Protein AF-0000000073392382 (afdb_homodimer)

Radius of gyration: 18.4 Å; Cα contacts (8 Å, |Δi|>4): 483; chains: 2; bounding box: 49×47×33 Å

Structure (mmCIF, N/CA/C/O backbone):
data_AF-0000000073392382-model_v1
#
loop_
_entity.id
_entity.type
_entity.pdbx_description
1 polymer 'CBS-domain-containing protein'
#
loop_
_atom_site.group_PDB
_atom_site.id
_atom_site.type_symbol
_atom_site.label_atom_id
_atom_site.label_alt_id
_atom_site.label_comp_id
_atom_site.label_asym_id
_atom_site.label_entity_id
_atom_site.label_seq_id
_atom_site.pdbx_PDB_ins_code
_atom_site.Cartn_x
_atom_site.Cartn_y
_atom_site.Cartn_z
_atom_site.occupancy
_atom_site.B_iso_or_equiv
_atom_site.auth_seq_id
_atom_site.auth_comp_id
_atom_site.auth_asym_id
_atom_site.auth_atom_id
_atom_site.pdbx_PDB_model_num
ATOM 1 N N . MET A 1 1 ? -25.734 -5.242 -4.742 1 74.31 1 MET A N 1
ATOM 2 C CA . MET A 1 1 ? -24.938 -4.438 -3.828 1 74.31 1 MET A CA 1
ATOM 3 C C . MET A 1 1 ? -23.453 -4.691 -4.039 1 74.31 1 MET A C 1
ATOM 5 O O . MET A 1 1 ? -23.062 -5.715 -4.605 1 74.31 1 MET A O 1
ATOM 9 N N . MET A 1 2 ? -22.578 -3.742 -3.824 1 81.44 2 MET A N 1
ATOM 10 C CA . MET A 1 2 ? -21.156 -3.814 -4.141 1 81.44 2 MET A CA 1
ATOM 11 C C . MET A 1 2 ? -20.531 -5.078 -3.562 1 81.44 2 MET A C 1
ATOM 13 O O . MET A 1 2 ? -19.719 -5.73 -4.219 1 81.44 2 MET A O 1
ATOM 17 N N . LEU A 1 3 ? -21.078 -5.637 -2.518 1 87.94 3 LEU A N 1
ATOM 18 C CA . LEU A 1 3 ? -20.5 -6.781 -1.824 1 87.94 3 LEU A CA 1
ATOM 19 C C . LEU A 1 3 ? -20.844 -8.086 -2.537 1 87.94 3 LEU A C 1
ATOM 21 O O . LEU A 1 3 ? -20.203 -9.109 -2.309 1 87.94 3 LEU A O 1
ATOM 25 N N . ASP A 1 4 ? -21.875 -7.969 -3.4 1 92.69 4 ASP A N 1
ATOM 26 C CA . ASP A 1 4 ? -22.312 -9.188 -4.082 1 92.69 4 ASP A CA 1
ATOM 27 C C . ASP A 1 4 ? -21.594 -9.344 -5.426 1 92.69 4 ASP A C 1
ATOM 29 O O . ASP A 1 4 ? -21.703 -10.391 -6.07 1 92.69 4 ASP A O 1
ATOM 33 N N . LYS A 1 5 ? -20.891 -8.336 -5.832 1 95.25 5 LYS A N 1
ATOM 34 C CA . LYS A 1 5 ? -20.141 -8.414 -7.09 1 95.25 5 LYS A CA 1
ATOM 35 C C . LYS A 1 5 ? -19.047 -9.469 -7.016 1 95.25 5 LYS A C 1
ATOM 37 O O . LYS A 1 5 ? -18.531 -9.758 -5.934 1 95.25 5 LYS A O 1
ATOM 42 N N . LYS A 1 6 ? -18.781 -10.016 -8.18 1 97.88 6 LYS A N 1
ATOM 43 C CA . LYS A 1 6 ? -17.75 -11.039 -8.25 1 97.88 6 LYS A CA 1
ATOM 44 C C . LYS A 1 6 ? -16.359 -10.406 -8.406 1 97.88 6 LYS A C 1
ATOM 46 O O . LYS A 1 6 ? -16.234 -9.336 -9 1 97.88 6 LYS A O 1
ATOM 51 N N . VAL A 1 7 ? -15.344 -11.039 -7.895 1 97.94 7 VAL A N 1
ATOM 52 C CA . VAL A 1 7 ? -13.953 -10.594 -7.938 1 97.94 7 VAL A CA 1
ATOM 53 C C . VAL A 1 7 ? -13.547 -10.312 -9.383 1 97.94 7 VAL A C 1
ATOM 55 O O . VAL A 1 7 ? -12.914 -9.297 -9.672 1 97.94 7 VAL A O 1
ATOM 58 N N . LYS A 1 8 ? -13.984 -11.141 -10.32 1 97.94 8 LYS A N 1
ATOM 59 C CA . LYS A 1 8 ? -13.578 -11.023 -11.719 1 97.94 8 LYS A CA 1
ATOM 60 C C . LYS A 1 8 ? -14.07 -9.711 -12.328 1 97.94 8 LYS A C 1
ATOM 62 O O . LYS A 1 8 ? -13.555 -9.266 -13.352 1 97.94 8 LYS A O 1
ATOM 67 N N . GLU A 1 9 ? -15.047 -9.078 -11.719 1 96.69 9 GLU A N 1
ATOM 68 C CA . GLU A 1 9 ? -15.641 -7.852 -12.25 1 96.69 9 GLU A CA 1
ATOM 69 C C . GLU A 1 9 ? -14.758 -6.641 -11.953 1 96.69 9 GLU A C 1
ATOM 71 O O . GLU A 1 9 ? -14.906 -5.59 -12.578 1 96.69 9 GLU A O 1
ATOM 76 N N . ILE A 1 10 ? -13.812 -6.789 -10.992 1 94.19 10 ILE A N 1
ATOM 77 C CA . ILE A 1 10 ? -13.117 -5.574 -10.586 1 94.19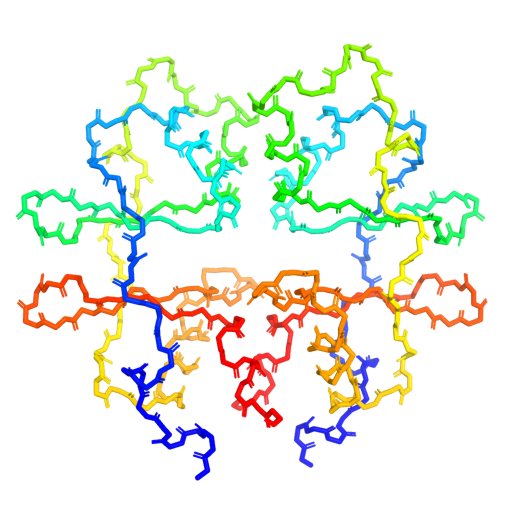 10 ILE A CA 1
ATOM 78 C C . ILE A 1 10 ? -11.617 -5.832 -10.516 1 94.19 10 ILE A C 1
ATOM 80 O O . ILE A 1 10 ? -10.82 -4.898 -10.367 1 94.19 10 ILE A O 1
ATOM 84 N N . MET A 1 11 ? -11.219 -7.07 -10.57 1 96.19 11 MET A N 1
ATOM 85 C CA . MET A 1 11 ? -9.805 -7.414 -10.422 1 96.19 11 MET A CA 1
ATOM 86 C C . MET A 1 11 ? -8.992 -6.855 -11.586 1 96.19 11 MET A C 1
ATOM 88 O O . MET A 1 11 ? -9.531 -6.586 -12.656 1 96.19 11 MET A O 1
ATOM 92 N N . THR A 1 12 ? -7.746 -6.664 -11.32 1 94.94 12 THR A N 1
ATOM 93 C CA . THR A 1 12 ? -6.777 -6.379 -12.367 1 94.94 12 THR A CA 1
ATOM 94 C C . THR A 1 12 ? -6.301 -7.668 -13.031 1 94.94 12 THR A C 1
ATOM 96 O O . THR A 1 12 ? -5.961 -8.633 -12.344 1 94.94 12 THR A O 1
ATOM 99 N N . THR A 1 13 ? -6.262 -7.691 -14.383 1 96 13 THR A N 1
ATOM 100 C CA . THR A 1 13 ? -5.918 -8.938 -15.062 1 96 13 THR A CA 1
ATOM 101 C C . THR A 1 13 ? -4.492 -8.883 -15.609 1 96 13 THR A C 1
ATOM 103 O O . THR A 1 13 ? -3.9 -9.914 -15.914 1 96 13 THR A O 1
ATOM 106 N N . ASP A 1 14 ? -3.963 -7.715 -15.852 1 94.62 14 ASP A N 1
ATOM 107 C CA . ASP A 1 14 ? -2.572 -7.582 -16.281 1 94.62 14 ASP A CA 1
ATOM 108 C C . ASP A 1 14 ? -1.629 -7.547 -15.086 1 94.62 14 ASP A C 1
ATOM 110 O O . ASP A 1 14 ? -1.052 -6.504 -14.766 1 94.62 14 ASP A O 1
ATOM 114 N N . VAL A 1 15 ? -1.447 -8.719 -14.555 1 96.44 15 VAL A N 1
ATOM 115 C CA . VAL A 1 15 ? -0.708 -8.828 -13.297 1 96.44 15 VAL A CA 1
ATOM 116 C C . VAL A 1 15 ? 0.793 -8.828 -13.586 1 96.44 15 VAL A C 1
ATOM 118 O O . VAL A 1 15 ? 1.274 -9.594 -14.422 1 96.44 15 VAL A O 1
ATOM 121 N N . ILE A 1 16 ? 1.5 -7.988 -12.938 1 96.88 16 ILE A N 1
ATOM 122 C CA . ILE A 1 16 ? 2.957 -8.023 -12.977 1 96.88 16 ILE A CA 1
ATOM 123 C C . ILE A 1 16 ? 3.475 -9.102 -12.031 1 96.88 16 ILE A C 1
ATOM 125 O O . ILE A 1 16 ? 3.109 -9.133 -10.852 1 96.88 16 ILE A O 1
ATOM 129 N N . THR A 1 17 ? 4.23 -10.008 -12.539 1 98.19 17 THR A N 1
ATOM 130 C CA . THR A 1 17 ? 4.777 -11.117 -11.766 1 98.19 17 THR A CA 1
ATOM 131 C C . THR A 1 17 ? 6.297 -11.156 -11.875 1 98.19 17 THR A C 1
ATOM 133 O O . THR A 1 17 ? 6.887 -10.414 -12.664 1 98.19 17 THR A O 1
ATOM 136 N N . THR A 1 18 ? 6.887 -11.961 -11.047 1 98.25 18 THR A N 1
ATOM 137 C CA . THR A 1 18 ? 8.32 -12.219 -11.102 1 98.25 18 THR A CA 1
ATOM 138 C C . THR A 1 18 ? 8.609 -13.711 -10.961 1 98.25 18 THR A C 1
ATOM 140 O O . THR A 1 18 ? 7.848 -14.438 -10.32 1 98.25 18 THR A O 1
ATOM 143 N N . PRO A 1 19 ? 9.648 -14.211 -11.625 1 98.38 19 PRO A N 1
ATOM 144 C CA . PRO A 1 19 ? 10.047 -15.594 -11.367 1 98.38 19 PRO A CA 1
ATOM 145 C C . PRO A 1 19 ? 10.797 -15.758 -10.047 1 98.38 19 PRO A C 1
ATOM 147 O O . PRO A 1 19 ? 11.242 -14.773 -9.453 1 98.38 19 PRO A O 1
ATOM 150 N N . SER A 1 20 ? 10.852 -17 -9.555 1 98.12 20 SER A N 1
ATOM 151 C CA . SER A 1 20 ? 11.398 -17.25 -8.227 1 98.12 20 SER A CA 1
ATOM 152 C C . SER A 1 20 ? 12.922 -17.156 -8.227 1 98.12 20 SER A C 1
ATOM 154 O O . SER A 1 20 ? 13.539 -17.016 -7.172 1 98.12 20 SER A O 1
ATOM 156 N N . ASN A 1 21 ? 13.562 -17.203 -9.352 1 97.88 21 ASN A N 1
ATOM 157 C CA . ASN A 1 21 ? 15.023 -17.266 -9.414 1 97.88 21 ASN A CA 1
ATOM 158 C C . ASN A 1 21 ? 15.633 -15.875 -9.562 1 97.88 21 ASN A C 1
ATOM 160 O O . ASN A 1 21 ? 16.844 -15.734 -9.742 1 97.88 21 ASN A O 1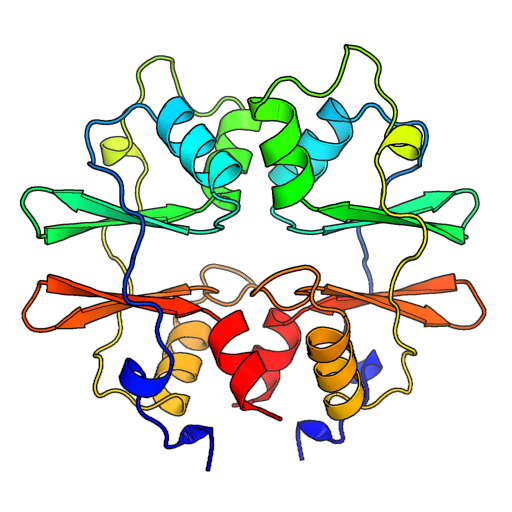
ATOM 164 N N . VAL A 1 22 ? 14.859 -14.844 -9.492 1 97.12 22 VAL A N 1
ATOM 165 C CA . VAL A 1 22 ? 15.352 -13.477 -9.578 1 97.12 22 VAL A CA 1
ATOM 166 C C . VAL A 1 22 ? 15.922 -13.047 -8.227 1 97.12 22 VAL A C 1
ATOM 168 O O . VAL A 1 22 ? 15.445 -13.484 -7.18 1 97.12 22 VAL A O 1
ATOM 171 N N . ASP A 1 23 ? 16.938 -12.18 -8.281 1 97.5 23 ASP A N 1
ATOM 172 C CA . ASP A 1 23 ? 17.531 -11.602 -7.078 1 97.5 23 ASP A CA 1
ATOM 173 C C . ASP A 1 23 ? 16.547 -10.695 -6.352 1 97.5 23 ASP A C 1
ATOM 175 O O . ASP A 1 23 ? 15.82 -9.922 -6.984 1 97.5 23 ASP A O 1
ATOM 179 N N . VAL A 1 24 ? 16.672 -10.703 -4.992 1 97.06 24 VAL A N 1
ATOM 180 C CA . VAL A 1 24 ? 15.727 -9.969 -4.145 1 97.06 24 VAL A CA 1
ATOM 181 C C . VAL A 1 24 ? 15.828 -8.469 -4.434 1 97.06 24 VAL A C 1
ATOM 183 O O . VAL A 1 24 ? 14.82 -7.77 -4.465 1 97.06 24 VAL A O 1
ATOM 186 N N . VAL A 1 25 ? 16.953 -7.961 -4.676 1 95.38 25 VAL A N 1
ATOM 187 C CA . VAL A 1 25 ? 17.156 -6.539 -4.934 1 95.38 25 VAL A CA 1
ATOM 188 C C . VAL A 1 25 ? 16.484 -6.152 -6.246 1 95.38 25 VAL A C 1
ATOM 190 O O . VAL A 1 25 ? 15.789 -5.133 -6.32 1 95.38 25 VAL A O 1
ATOM 193 N N . ASN A 1 26 ? 16.641 -7.012 -7.254 1 96.12 26 ASN A N 1
ATOM 194 C CA . ASN A 1 26 ? 15.992 -6.766 -8.531 1 96.12 26 ASN A CA 1
ATOM 195 C C . ASN A 1 26 ? 14.477 -6.805 -8.406 1 96.12 26 ASN A C 1
ATOM 197 O O . ASN A 1 26 ? 13.773 -5.992 -9.016 1 96.12 26 ASN A O 1
ATOM 201 N N . ALA A 1 27 ? 14.039 -7.766 -7.637 1 97.19 27 ALA A N 1
ATOM 202 C CA . ALA A 1 27 ? 12.602 -7.863 -7.414 1 97.19 27 ALA A CA 1
ATOM 203 C C . ALA A 1 27 ? 12.062 -6.613 -6.719 1 97.19 27 ALA A C 1
ATOM 205 O O . ALA A 1 27 ? 11 -6.105 -7.074 1 97.19 27 ALA A O 1
ATOM 206 N N . PHE A 1 28 ? 12.82 -6.141 -5.746 1 95.88 28 PHE A N 1
ATOM 207 C CA . PHE A 1 28 ? 12.414 -4.93 -5.043 1 95.88 28 PHE A CA 1
ATOM 208 C C . PHE A 1 28 ? 12.406 -3.734 -5.988 1 95.88 28 PHE A C 1
ATOM 210 O O . PHE A 1 28 ? 11.484 -2.914 -5.953 1 95.88 28 PHE A O 1
ATOM 217 N N . GLU A 1 29 ? 13.375 -3.68 -6.805 1 95.12 29 GLU A N 1
ATOM 218 C CA . GLU A 1 29 ? 13.422 -2.604 -7.789 1 95.12 29 GLU A CA 1
ATOM 219 C C . GLU A 1 29 ? 12.203 -2.641 -8.711 1 95.12 29 GLU A C 1
ATOM 221 O O . GLU A 1 29 ? 11.664 -1.595 -9.07 1 95.12 29 GLU A O 1
ATOM 226 N N . GLU A 1 30 ? 11.789 -3.779 -9.094 1 95.88 30 GLU A N 1
ATOM 227 C CA . GLU A 1 30 ? 10.602 -3.928 -9.93 1 95.88 30 GLU A CA 1
ATOM 228 C C . GLU A 1 30 ? 9.352 -3.428 -9.211 1 95.88 30 GLU A C 1
ATOM 230 O O . GLU A 1 30 ? 8.531 -2.721 -9.797 1 95.88 30 GLU A O 1
ATOM 235 N N . LEU A 1 31 ? 9.25 -3.795 -7.926 1 95.75 31 LEU A N 1
ATOM 236 C CA . LEU A 1 31 ? 8.125 -3.316 -7.125 1 95.75 31 LEU A CA 1
ATOM 237 C C . LEU A 1 31 ? 8.086 -1.792 -7.102 1 95.75 31 LEU A C 1
ATOM 239 O O . LEU A 1 31 ? 7.031 -1.189 -7.309 1 95.75 31 LEU A O 1
ATOM 243 N N . MET A 1 32 ? 9.219 -1.188 -6.895 1 94.31 32 MET A N 1
ATOM 244 C CA . MET A 1 32 ? 9.305 0.269 -6.824 1 94.31 32 MET A CA 1
ATOM 245 C C . MET A 1 32 ? 9.055 0.896 -8.188 1 94.31 32 MET A C 1
ATOM 247 O O . MET A 1 32 ? 8.328 1.883 -8.297 1 94.31 32 MET A O 1
ATOM 251 N N . GLU A 1 33 ? 9.578 0.305 -9.227 1 93.5 33 GLU A N 1
ATOM 252 C CA . GLU A 1 33 ? 9.445 0.833 -10.578 1 93.5 33 GLU A CA 1
ATOM 253 C C . GLU A 1 33 ? 7.984 0.875 -11.016 1 93.5 33 GLU A C 1
ATOM 255 O O . GLU A 1 33 ? 7.543 1.846 -11.633 1 93.5 33 GLU A O 1
ATOM 260 N N . HIS A 1 34 ? 7.305 -0.118 -10.672 1 91.88 34 HIS A N 1
ATOM 261 C CA . HIS A 1 34 ? 5.918 -0.234 -11.109 1 91.88 34 HIS A CA 1
ATOM 262 C C . HIS A 1 34 ? 4.961 0.333 -10.07 1 91.88 34 HIS A C 1
ATOM 264 O O . HIS A 1 34 ? 3.746 0.361 -10.289 1 91.88 34 HIS A O 1
ATOM 270 N N . LYS A 1 35 ? 5.461 0.796 -8.93 1 90.69 35 LYS A N 1
ATOM 271 C CA . LYS A 1 35 ? 4.68 1.363 -7.832 1 90.69 35 LYS A CA 1
ATOM 272 C C . LYS A 1 35 ? 3.607 0.385 -7.359 1 90.69 35 LYS A C 1
ATOM 274 O O . LYS A 1 35 ? 2.447 0.766 -7.18 1 90.69 35 LYS A O 1
ATOM 279 N N . ILE A 1 36 ? 4.047 -0.878 -7.246 1 91.19 36 ILE A N 1
ATOM 280 C CA . ILE A 1 36 ? 3.109 -1.875 -6.742 1 91.19 36 ILE A CA 1
ATOM 281 C C . ILE A 1 36 ? 3.578 -2.383 -5.379 1 91.19 36 ILE A C 1
ATOM 283 O O . ILE A 1 36 ? 4.777 -2.398 -5.094 1 91.19 36 ILE A O 1
ATOM 287 N N . SER A 1 37 ? 2.629 -2.801 -4.547 1 90.38 37 SER A N 1
ATOM 288 C CA . SER A 1 37 ? 2.926 -3.172 -3.166 1 90.38 37 SER A CA 1
ATOM 289 C C . SER A 1 37 ? 3.137 -4.676 -3.031 1 90.38 37 SER A C 1
ATOM 291 O O . SER A 1 37 ? 3.674 -5.145 -2.025 1 90.38 37 SER A O 1
ATOM 293 N N . ALA A 1 38 ? 2.639 -5.395 -4 1 93.69 38 ALA A N 1
ATOM 294 C CA . ALA A 1 38 ? 2.762 -6.848 -3.996 1 93.69 38 ALA A CA 1
ATOM 295 C C . ALA A 1 38 ? 3.002 -7.383 -5.402 1 93.69 38 ALA A C 1
ATOM 297 O O . ALA A 1 38 ? 2.572 -6.777 -6.387 1 93.69 38 ALA A O 1
ATOM 298 N N . MET A 1 39 ? 3.74 -8.492 -5.395 1 97.12 39 MET A N 1
ATOM 299 C CA . MET A 1 39 ? 4.066 -9.125 -6.672 1 97.12 39 MET A CA 1
ATOM 300 C C . MET A 1 39 ? 4.035 -10.648 -6.547 1 97.12 39 MET A C 1
ATOM 302 O O . MET A 1 39 ? 4.859 -11.234 -5.84 1 97.12 39 MET A O 1
ATOM 306 N N . PRO A 1 40 ? 3.061 -11.312 -7.238 1 98.38 40 PRO A N 1
ATOM 307 C CA . PRO A 1 40 ? 3.061 -12.781 -7.273 1 98.38 40 PRO A CA 1
ATOM 308 C C . PRO A 1 40 ? 4.316 -13.352 -7.926 1 98.38 40 PRO A C 1
ATOM 310 O O . PRO A 1 40 ? 4.848 -12.766 -8.875 1 98.38 40 PRO A O 1
ATOM 313 N N . VAL A 1 41 ? 4.762 -14.422 -7.336 1 98.56 41 VAL A N 1
ATOM 314 C CA . VAL A 1 41 ? 5.871 -15.18 -7.91 1 98.56 41 VAL A CA 1
ATOM 315 C C . VAL A 1 41 ? 5.332 -16.359 -8.719 1 98.56 41 VAL A C 1
ATOM 317 O O . VAL A 1 41 ? 4.574 -17.172 -8.203 1 98.56 41 VAL A O 1
ATOM 320 N N . VAL A 1 42 ? 5.715 -16.406 -10.008 1 98.19 42 VAL A N 1
ATOM 321 C CA . VAL A 1 42 ? 5.168 -17.406 -10.922 1 98.19 42 VAL A CA 1
ATOM 322 C C . VAL A 1 42 ? 6.309 -18.156 -11.609 1 98.19 42 VAL A C 1
ATOM 324 O O . VAL A 1 42 ? 7.223 -17.531 -12.156 1 98.19 42 VAL A O 1
ATOM 327 N N . ASP A 1 43 ? 6.266 -19.422 -11.445 1 97.06 43 ASP A N 1
ATOM 328 C CA . ASP A 1 43 ? 7.18 -20.312 -12.148 1 97.06 43 ASP A CA 1
ATOM 329 C C . ASP A 1 43 ? 6.422 -21.25 -13.078 1 97.06 43 ASP A C 1
ATOM 331 O O . ASP A 1 43 ? 5.492 -21.938 -12.656 1 97.06 43 ASP A O 1
ATOM 335 N N . ASP A 1 44 ? 6.805 -21.266 -14.367 1 94.19 44 ASP A N 1
ATOM 336 C CA . ASP A 1 44 ? 6.195 -22.156 -15.344 1 94.19 44 ASP A CA 1
ATOM 337 C C . ASP A 1 44 ? 4.672 -22.031 -15.336 1 94.19 44 ASP A C 1
ATOM 339 O O . ASP A 1 44 ? 3.959 -23.031 -15.289 1 94.19 44 ASP A O 1
ATOM 343 N N . GLY A 1 45 ? 4.188 -20.781 -15.148 1 92.31 45 GLY A N 1
ATOM 344 C CA . GLY A 1 45 ? 2.77 -20.484 -15.242 1 92.31 45 GLY A CA 1
ATOM 345 C C . GLY A 1 45 ? 2.02 -20.734 -13.945 1 92.31 45 GLY A C 1
ATOM 346 O O . GLY A 1 45 ? 0.815 -20.484 -13.859 1 92.31 45 GLY A O 1
ATOM 347 N N . GLU A 1 46 ? 2.775 -21.172 -12.945 1 95.19 46 GLU A N 1
ATOM 348 C CA . GLU A 1 46 ? 2.125 -21.484 -11.672 1 95.19 46 GLU A CA 1
ATOM 349 C C . GLU A 1 46 ? 2.496 -20.469 -10.602 1 95.19 46 GLU A C 1
ATOM 351 O O . GLU A 1 46 ? 3.648 -20.047 -10.516 1 95.19 46 GLU A O 1
ATOM 356 N N . LEU A 1 47 ? 1.492 -20.141 -9.836 1 97.75 47 LEU A N 1
ATOM 357 C CA . LEU A 1 47 ? 1.725 -19.281 -8.688 1 97.75 47 LEU A CA 1
ATOM 358 C C . LEU A 1 47 ? 2.477 -20.031 -7.59 1 97.75 47 LEU A C 1
ATOM 360 O O . LEU A 1 47 ? 1.958 -21 -7.027 1 97.75 47 LEU A O 1
ATOM 364 N N . VAL A 1 48 ? 3.715 -19.578 -7.262 1 97.56 48 VAL A N 1
ATOM 365 C CA . VAL A 1 48 ? 4.512 -20.344 -6.312 1 97.56 48 VAL A CA 1
ATOM 366 C C . VAL A 1 48 ? 4.77 -19.516 -5.059 1 97.56 48 VAL A C 1
ATOM 368 O O . VAL A 1 48 ? 5.281 -20.031 -4.062 1 97.56 48 VAL A O 1
ATOM 371 N N . GLY A 1 49 ? 4.465 -18.266 -5.086 1 97.5 49 GLY A N 1
ATOM 372 C CA . GLY A 1 49 ? 4.68 -17.406 -3.932 1 97.5 49 GLY A CA 1
ATOM 373 C C . GLY A 1 49 ? 4.238 -15.969 -4.16 1 97.5 49 GLY A C 1
ATOM 374 O O . GLY A 1 49 ? 3.586 -15.672 -5.16 1 97.5 49 GLY A O 1
ATOM 375 N N . ILE A 1 50 ? 4.562 -15.141 -3.215 1 97.25 50 ILE A N 1
ATOM 376 C CA . ILE A 1 50 ? 4.289 -13.711 -3.312 1 97.25 50 ILE A CA 1
ATOM 377 C C . ILE A 1 50 ? 5.309 -12.93 -2.484 1 97.25 50 ILE A C 1
ATOM 379 O O . ILE A 1 50 ? 5.785 -13.422 -1.456 1 97.25 50 ILE A O 1
ATOM 383 N N . ILE A 1 51 ? 5.723 -11.797 -2.945 1 96.62 51 ILE A N 1
ATOM 384 C CA . ILE A 1 51 ? 6.562 -10.859 -2.209 1 96.62 51 ILE A CA 1
ATOM 385 C C . ILE A 1 51 ? 5.863 -9.5 -2.117 1 96.62 51 ILE A C 1
ATOM 387 O O . ILE A 1 51 ? 5.086 -9.141 -2.998 1 96.62 51 ILE A O 1
ATOM 391 N N . THR A 1 52 ? 6.109 -8.789 -1.014 1 93.31 52 THR A N 1
ATOM 392 C CA . THR A 1 52 ? 5.512 -7.465 -0.842 1 93.31 52 THR A CA 1
ATOM 393 C C . THR A 1 52 ? 6.59 -6.41 -0.629 1 93.31 52 THR A C 1
ATOM 395 O O . THR A 1 52 ? 7.648 -6.699 -0.065 1 93.31 52 THR A O 1
ATOM 398 N N . ALA A 1 53 ? 6.293 -5.234 -1.138 1 92.06 53 ALA A N 1
ATOM 399 C CA . ALA A 1 53 ? 7.234 -4.121 -1.04 1 92.06 53 ALA A CA 1
ATOM 400 C C . ALA A 1 53 ? 7.621 -3.855 0.411 1 92.06 53 ALA A C 1
ATOM 402 O O . ALA A 1 53 ? 8.797 -3.668 0.722 1 92.06 53 ALA A O 1
ATOM 403 N N . THR A 1 54 ? 6.672 -3.883 1.271 1 89.5 54 THR A N 1
ATOM 404 C CA . THR A 1 54 ? 6.938 -3.541 2.664 1 89.5 54 THR A CA 1
ATOM 405 C C . THR A 1 54 ? 7.812 -4.602 3.324 1 89.5 54 THR A C 1
ATOM 407 O O . THR A 1 54 ? 8.766 -4.277 4.039 1 89.5 54 THR A O 1
ATOM 410 N N . ASP A 1 55 ? 7.488 -5.898 3.086 1 90.75 55 ASP A N 1
ATOM 411 C CA . ASP A 1 55 ? 8.297 -6.965 3.674 1 90.75 55 ASP A CA 1
ATOM 412 C C . ASP A 1 55 ? 9.703 -6.973 3.092 1 90.75 55 ASP A C 1
ATOM 414 O O . ASP A 1 55 ? 10.688 -7.082 3.828 1 90.75 55 ASP A O 1
ATOM 418 N N . LEU A 1 56 ? 9.789 -6.875 1.815 1 93.56 56 LEU A N 1
ATOM 419 C CA . LEU A 1 56 ? 11.086 -6.887 1.149 1 93.56 56 LEU A CA 1
ATOM 420 C C . LEU A 1 56 ? 11.898 -5.652 1.528 1 93.56 56 LEU A C 1
ATOM 422 O O . LEU A 1 56 ? 13.07 -5.77 1.895 1 93.56 56 LEU A O 1
ATOM 426 N N . GLY A 1 57 ? 11.297 -4.523 1.432 1 93.81 57 GLY A N 1
ATOM 427 C CA . GLY A 1 57 ? 11.977 -3.287 1.791 1 93.81 57 GLY A CA 1
ATOM 428 C C . GLY A 1 57 ? 12.484 -3.279 3.223 1 93.81 57 GLY A C 1
ATOM 429 O O . GLY A 1 57 ? 13.625 -2.904 3.482 1 93.81 57 GLY A O 1
ATOM 430 N N . HIS A 1 58 ? 11.641 -3.719 4.121 1 94.19 58 HIS A N 1
ATOM 431 C CA . HIS A 1 58 ? 12.008 -3.787 5.531 1 94.19 58 HIS A CA 1
ATOM 432 C C . HIS A 1 58 ? 13.234 -4.664 5.738 1 94.19 58 HIS A C 1
ATOM 434 O O . HIS A 1 58 ? 14.195 -4.254 6.398 1 94.19 58 HIS A O 1
ATOM 440 N N . ASN A 1 59 ? 13.219 -5.789 5.156 1 94.31 59 ASN A N 1
ATOM 441 C CA . ASN A 1 59 ? 14.305 -6.738 5.375 1 94.31 59 ASN A CA 1
ATOM 442 C C . ASN A 1 59 ? 15.57 -6.32 4.637 1 94.31 59 ASN A C 1
ATOM 444 O O . ASN A 1 59 ? 16.688 -6.613 5.086 1 94.31 59 ASN A O 1
ATOM 448 N N . LEU A 1 60 ? 15.43 -5.605 3.516 1 92.12 60 LEU A N 1
ATOM 449 C CA . LEU A 1 60 ? 16.594 -5.086 2.803 1 92.12 60 LEU A CA 1
ATOM 450 C C . LEU A 1 60 ? 17.281 -4 3.613 1 92.12 60 LEU A C 1
ATOM 452 O O . LEU A 1 60 ? 18.516 -3.982 3.713 1 92.12 60 LEU A O 1
ATOM 456 N N . ILE A 1 61 ? 16.484 -3.133 4.227 1 89.31 61 ILE A N 1
ATOM 457 C CA . ILE A 1 61 ? 17.062 -2.027 4.984 1 89.31 61 ILE A CA 1
ATOM 458 C C . ILE A 1 61 ? 17.766 -2.568 6.23 1 89.31 61 ILE A C 1
ATOM 460 O O . ILE A 1 61 ? 18.766 -2.01 6.68 1 89.31 61 ILE A O 1
ATOM 464 N N . LEU A 1 62 ? 17.266 -3.672 6.754 1 90.62 62 LEU A N 1
ATOM 465 C CA . LEU A 1 62 ? 17.859 -4.285 7.934 1 90.62 62 LEU A CA 1
ATOM 466 C C . LEU A 1 62 ? 19 -5.211 7.547 1 90.62 62 LEU A C 1
ATOM 468 O O . LEU A 1 62 ? 19.562 -5.914 8.398 1 90.62 62 LEU A O 1
ATOM 472 N N . ASP A 1 63 ? 19.297 -5.281 6.328 1 89.12 63 ASP A N 1
ATOM 473 C CA . ASP A 1 63 ? 20.406 -6.066 5.801 1 89.12 63 ASP A CA 1
ATOM 474 C C . ASP A 1 63 ? 20.234 -7.547 6.121 1 89.12 63 ASP A C 1
ATOM 476 O O . ASP A 1 63 ? 21.188 -8.211 6.551 1 89.12 63 ASP A O 1
ATOM 480 N N . LYS A 1 64 ? 19.016 -8.016 5.934 1 91.56 64 LYS A N 1
ATOM 481 C CA . LYS A 1 64 ? 18.734 -9.414 6.254 1 91.56 64 LYS A CA 1
ATOM 482 C C . LYS A 1 64 ? 19.016 -10.32 5.059 1 91.56 64 LYS A C 1
ATOM 484 O O . LYS A 1 64 ? 18.984 -11.547 5.184 1 91.56 64 LYS A O 1
ATOM 489 N N . TYR A 1 65 ? 19.234 -9.75 3.924 1 90.5 65 TYR A N 1
ATOM 490 C CA . TYR A 1 65 ? 19.484 -10.539 2.729 1 90.5 65 TYR A CA 1
ATOM 491 C C . TYR A 1 65 ? 20.922 -10.367 2.25 1 90.5 65 TYR A C 1
ATOM 493 O O . TYR A 1 65 ? 21.453 -9.258 2.291 1 90.5 65 TYR A O 1
ATOM 501 N N . GLU A 1 66 ? 21.547 -11.469 1.824 1 87.12 66 GLU A N 1
ATOM 502 C CA . GLU A 1 66 ? 22.875 -11.445 1.242 1 87.12 66 GLU A CA 1
ATOM 503 C C . GLU A 1 66 ? 22.828 -11.141 -0.252 1 87.12 66 GLU A C 1
ATOM 505 O O . GLU A 1 66 ? 21.766 -11.219 -0.871 1 87.12 66 GLU A O 1
ATOM 510 N N . LEU A 1 67 ? 24.031 -10.719 -0.682 1 86.75 67 LEU A N 1
ATOM 511 C CA . LEU A 1 67 ? 24.125 -10.578 -2.131 1 86.75 67 LEU A CA 1
ATOM 512 C C . LEU A 1 67 ? 23.797 -11.898 -2.828 1 86.75 67 LEU A C 1
ATOM 514 O O . LEU A 1 67 ? 24.281 -12.961 -2.42 1 86.75 67 LEU A O 1
ATOM 518 N N . GLY A 1 68 ? 22.875 -11.82 -3.793 1 90.12 68 GLY A N 1
ATOM 519 C CA . GLY A 1 68 ? 22.562 -13.008 -4.566 1 90.12 68 GLY A CA 1
ATOM 520 C C . GLY A 1 68 ? 21.391 -13.797 -3.994 1 90.12 68 GLY A C 1
ATOM 521 O O . GLY A 1 68 ? 21.062 -14.883 -4.488 1 90.12 68 GLY A O 1
ATOM 522 N N . THR A 1 69 ? 20.766 -13.266 -2.92 1 95.19 69 THR A N 1
ATOM 523 C CA . THR A 1 69 ? 19.578 -13.938 -2.393 1 95.19 69 THR A CA 1
ATOM 524 C C . THR A 1 69 ? 18.469 -13.961 -3.434 1 95.19 69 THR A C 1
ATOM 526 O O . THR A 1 69 ? 18.125 -12.922 -4.008 1 95.19 69 THR A O 1
ATOM 529 N N . ASP A 1 70 ? 17.922 -15.203 -3.639 1 96.94 70 ASP A N 1
ATOM 530 C CA . ASP A 1 70 ? 16.844 -15.344 -4.609 1 96.94 70 ASP A CA 1
ATOM 531 C C . ASP A 1 70 ? 15.484 -15.156 -3.947 1 96.94 70 ASP A C 1
ATOM 533 O O . ASP A 1 70 ? 15.312 -15.477 -2.77 1 96.94 70 ASP A O 1
ATOM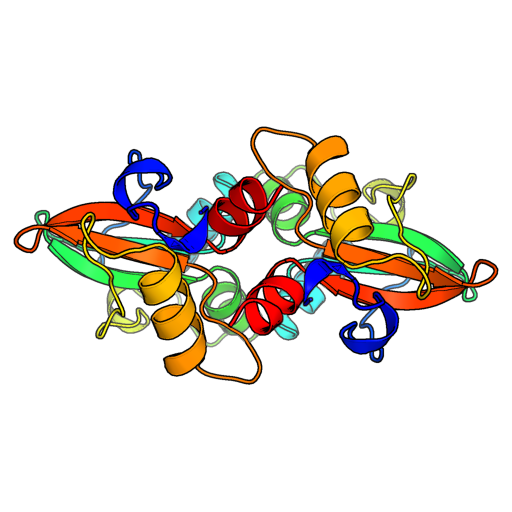 537 N N . VAL A 1 71 ? 14.531 -14.711 -4.773 1 98.19 71 VAL A N 1
ATOM 538 C CA . VAL A 1 71 ? 13.156 -14.547 -4.324 1 98.19 71 VAL A CA 1
ATOM 539 C C . VAL A 1 71 ? 12.625 -15.859 -3.762 1 98.19 71 VAL A C 1
ATOM 541 O O . VAL A 1 71 ? 11.891 -15.867 -2.77 1 98.19 71 VAL A O 1
ATOM 544 N N . LYS A 1 72 ? 13.07 -16.953 -4.277 1 97.88 72 LYS A N 1
ATOM 545 C CA . LYS A 1 72 ? 12.617 -18.281 -3.861 1 97.88 72 LYS A CA 1
ATOM 546 C C . LYS A 1 72 ? 12.867 -18.5 -2.373 1 97.88 72 LYS A C 1
ATOM 548 O O . LYS A 1 72 ? 12.078 -19.156 -1.697 1 97.88 72 LYS A O 1
ATOM 553 N N . SER A 1 73 ? 13.844 -17.922 -1.819 1 96.75 73 SER A N 1
ATOM 554 C CA . SER A 1 73 ? 14.281 -18.172 -0.45 1 96.75 73 SER A CA 1
ATOM 555 C C . SER A 1 73 ? 13.5 -17.328 0.546 1 96.75 73 SER A C 1
ATOM 557 O O . SER A 1 73 ? 13.531 -17.578 1.75 1 96.75 73 SER A O 1
ATOM 559 N N . ILE A 1 74 ? 12.742 -16.312 0.074 1 96.06 74 ILE A N 1
ATOM 560 C CA . ILE A 1 74 ? 12.18 -15.367 1.026 1 96.06 74 ILE A CA 1
ATOM 561 C C . ILE A 1 74 ? 10.68 -15.242 0.804 1 96.06 74 ILE A C 1
ATOM 563 O O . ILE A 1 74 ? 9.961 -14.719 1.657 1 96.06 74 ILE A O 1
ATOM 567 N N . MET A 1 75 ? 10.258 -15.648 -0.394 1 96.94 75 MET A N 1
ATOM 568 C CA . MET A 1 75 ? 8.852 -15.453 -0.736 1 96.94 75 MET A CA 1
ATOM 569 C C . MET A 1 75 ? 7.945 -16.234 0.214 1 96.94 75 MET A C 1
ATOM 571 O O . MET A 1 75 ? 8.352 -17.25 0.775 1 96.94 75 MET A O 1
ATOM 575 N N . ILE A 1 76 ? 6.773 -15.688 0.406 1 94.19 76 ILE A N 1
ATOM 576 C CA . ILE A 1 76 ? 5.734 -16.469 1.067 1 94.19 76 ILE A CA 1
ATOM 577 C C . ILE A 1 76 ? 5.195 -17.531 0.107 1 94.19 76 ILE A C 1
ATOM 579 O O . ILE A 1 76 ? 4.707 -17.203 -0.977 1 94.19 76 ILE A O 1
ATOM 583 N N . LYS A 1 77 ? 5.227 -18.766 0.473 1 94.94 77 LYS A N 1
ATOM 584 C CA . LYS A 1 77 ? 4.871 -19.844 -0.429 1 94.94 77 LYS A CA 1
ATOM 585 C C . LYS A 1 77 ? 3.4 -20.234 -0.279 1 94.94 77 LYS A C 1
ATOM 587 O O . LYS A 1 77 ? 2.75 -20.609 -1.253 1 94.94 77 LYS A O 1
ATOM 592 N N . ASP A 1 78 ? 2.887 -20.172 0.909 1 92.62 78 ASP A N 1
ATOM 593 C CA . ASP A 1 78 ? 1.471 -20.453 1.114 1 92.62 78 ASP A CA 1
ATOM 594 C C . ASP A 1 78 ? 0.613 -19.219 0.852 1 92.62 78 ASP A C 1
ATOM 596 O O . ASP A 1 78 ? 0.09 -18.609 1.787 1 92.62 78 ASP A O 1
ATOM 600 N N . VAL A 1 79 ? 0.438 -18.969 -0.405 1 94.56 79 VAL A N 1
ATOM 601 C CA . VAL A 1 79 ? -0.227 -17.734 -0.802 1 94.56 79 VAL A CA 1
ATOM 602 C C . VAL A 1 79 ? -1.732 -17.859 -0.583 1 94.56 79 VAL A C 1
ATOM 604 O O . VAL A 1 79 ? -2.348 -18.844 -1.01 1 94.56 79 VAL A O 1
ATOM 607 N N . VAL A 1 80 ? -2.312 -16.891 0.131 1 95.69 80 VAL A N 1
ATOM 608 C CA . VAL A 1 80 ? -3.764 -16.781 0.232 1 95.69 80 VAL A CA 1
ATOM 609 C C . VAL A 1 80 ? -4.332 -16.25 -1.078 1 95.69 80 VAL A C 1
ATOM 611 O O . VAL A 1 80 ? -3.877 -15.219 -1.587 1 95.69 80 VAL A O 1
ATOM 614 N N . THR A 1 81 ? -5.273 -16.969 -1.661 1 97.5 81 THR A N 1
ATOM 615 C CA . THR A 1 81 ? -5.84 -16.578 -2.949 1 97.5 81 THR A CA 1
ATOM 616 C C . THR A 1 81 ? -7.363 -16.547 -2.887 1 97.5 81 THR A C 1
ATOM 618 O O . THR A 1 81 ? -7.957 -16.984 -1.896 1 97.5 81 THR A O 1
ATOM 621 N N . VAL A 1 82 ? -7.914 -15.992 -3.932 1 98 82 VAL A N 1
ATOM 622 C CA . VAL A 1 82 ? -9.359 -16.047 -4.137 1 98 82 VAL A CA 1
ATOM 623 C C . VAL A 1 82 ? -9.656 -16.516 -5.559 1 98 82 VAL A C 1
ATOM 625 O O . VAL A 1 82 ? -8.789 -16.453 -6.434 1 98 82 VAL A O 1
ATOM 628 N N . SER A 1 83 ? -10.898 -17 -5.75 1 98.38 83 SER A N 1
ATOM 629 C CA . SER A 1 83 ? -11.398 -17.344 -7.078 1 98.38 83 SER A CA 1
ATOM 630 C C . SER A 1 83 ? -12.031 -16.141 -7.762 1 98.38 83 SER A C 1
ATOM 632 O O . SER A 1 83 ? -12.57 -15.258 -7.094 1 98.38 83 SER A O 1
ATOM 634 N N . PRO A 1 84 ? -11.992 -16.109 -9.172 1 98.31 84 PRO A N 1
ATOM 635 C CA . PRO A 1 84 ? -12.703 -15.031 -9.859 1 98.31 84 PRO A CA 1
ATOM 636 C C . PRO A 1 84 ? -14.203 -15.031 -9.562 1 98.31 84 PRO A C 1
ATOM 638 O O . PRO A 1 84 ? -14.867 -14 -9.727 1 98.31 84 PRO A O 1
ATOM 641 N N . GLU A 1 85 ? -14.688 -16.141 -9.008 1 98.44 85 GLU A N 1
ATOM 642 C CA . GLU A 1 85 ? -16.125 -16.281 -8.766 1 98.44 85 GLU A CA 1
ATOM 643 C C . GLU A 1 85 ? -16.484 -15.891 -7.34 1 98.44 85 GLU A C 1
ATOM 645 O O . GLU A 1 85 ? -17.672 -15.781 -7 1 98.44 85 GLU A O 1
ATOM 650 N N . ASN A 1 86 ? -15.516 -15.719 -6.48 1 98.19 86 ASN A N 1
ATOM 651 C CA . ASN A 1 86 ? -15.812 -15.227 -5.137 1 98.19 86 ASN A CA 1
ATOM 652 C C . ASN A 1 86 ? -16.453 -13.844 -5.172 1 98.19 86 ASN A C 1
ATOM 654 O O . ASN A 1 86 ? -16.188 -13.055 -6.082 1 98.19 86 ASN A O 1
ATOM 658 N N . THR A 1 87 ? -17.312 -13.602 -4.195 1 97 87 THR A N 1
ATOM 659 C CA . THR A 1 87 ? -17.875 -12.258 -4.047 1 97 87 THR A CA 1
ATOM 660 C C . THR A 1 87 ? -16.859 -11.312 -3.406 1 97 87 THR A C 1
ATOM 662 O O . THR A 1 87 ? -15.883 -11.758 -2.818 1 97 87 THR A O 1
ATOM 665 N N . ILE A 1 88 ? -17.125 -10.055 -3.564 1 95.12 88 ILE A N 1
ATOM 666 C CA . ILE A 1 88 ? -16.297 -9.047 -2.908 1 95.12 88 ILE A CA 1
ATOM 667 C C . ILE A 1 88 ? -16.359 -9.234 -1.394 1 95.12 88 ILE A C 1
ATOM 669 O O . ILE A 1 88 ? -15.352 -9.086 -0.702 1 95.12 88 ILE A O 1
ATOM 673 N N . GLN A 1 89 ? -17.531 -9.594 -0.926 1 93.25 89 GLN A N 1
ATOM 674 C CA . GLN A 1 89 ? -17.656 -9.883 0.497 1 93.25 89 GLN A CA 1
ATOM 675 C C . GLN A 1 89 ? -16.703 -10.992 0.926 1 93.25 89 GLN A C 1
ATOM 677 O O . GLN A 1 89 ? -16.016 -10.867 1.94 1 93.25 89 GLN A O 1
ATOM 682 N N . GLU A 1 90 ? -16.672 -12.062 0.183 1 95 90 GLU A N 1
ATOM 683 C CA . GLU A 1 90 ? -15.781 -13.18 0.49 1 95 90 GLU A CA 1
ATOM 684 C C . GLU A 1 90 ? -14.32 -12.758 0.434 1 95 90 GLU A C 1
ATOM 686 O O . GLU A 1 90 ? -13.516 -13.18 1.264 1 95 90 GLU A O 1
ATOM 691 N N . ALA A 1 91 ? -14.016 -11.93 -0.552 1 94.88 91 ALA A N 1
ATOM 692 C CA . ALA A 1 91 ? -12.648 -11.43 -0.666 1 94.88 91 ALA A CA 1
ATOM 693 C C . ALA A 1 91 ? -12.258 -10.625 0.572 1 94.88 91 ALA A C 1
ATOM 695 O O . ALA A 1 91 ? -11.164 -10.812 1.118 1 94.88 91 ALA A O 1
ATOM 696 N N . ILE A 1 92 ? -13.141 -9.773 1.052 1 91.56 92 ILE A N 1
ATOM 697 C CA . ILE A 1 92 ? -12.883 -8.945 2.229 1 91.56 92 ILE A CA 1
ATOM 698 C C . ILE A 1 92 ? -12.703 -9.844 3.453 1 91.56 92 ILE A C 1
ATOM 700 O O . ILE A 1 92 ? -11.797 -9.625 4.262 1 91.56 92 ILE A O 1
ATOM 704 N N . GLU A 1 93 ? -13.508 -10.844 3.578 1 91.94 93 GLU A N 1
ATOM 705 C CA . GLU A 1 93 ? -13.406 -11.789 4.691 1 91.94 93 GLU A CA 1
ATOM 706 C C . GLU A 1 93 ? -12.055 -12.5 4.688 1 91.94 93 GLU A C 1
ATOM 708 O O . GLU A 1 93 ? -11.438 -12.68 5.738 1 91.94 93 GLU A O 1
ATOM 713 N N . ILE A 1 94 ? -11.625 -12.828 3.531 1 92.88 94 ILE A N 1
ATOM 714 C CA . ILE A 1 94 ? -10.344 -13.508 3.393 1 92.88 94 ILE A CA 1
ATOM 715 C C . ILE A 1 94 ? -9.203 -12.547 3.754 1 92.88 94 ILE A C 1
ATOM 717 O O . ILE A 1 94 ? -8.266 -12.93 4.453 1 92.88 94 ILE A O 1
ATOM 721 N N . MET A 1 95 ? -9.312 -11.297 3.307 1 91.38 95 MET A N 1
ATOM 722 C CA . MET A 1 95 ? -8.305 -10.289 3.625 1 91.38 95 MET A CA 1
ATOM 723 C C . MET A 1 95 ? -8.203 -10.078 5.133 1 91.38 95 MET A C 1
ATOM 725 O O . MET A 1 95 ? -7.109 -9.883 5.664 1 91.38 95 MET A O 1
ATOM 729 N N . GLN A 1 96 ? -9.297 -10.125 5.805 1 87.19 96 GLN A N 1
ATOM 730 C CA . GLN A 1 96 ? -9.344 -9.852 7.238 1 87.19 96 GLN A CA 1
ATOM 731 C C . GLN A 1 96 ? -8.914 -11.07 8.047 1 87.19 96 GLN A C 1
ATOM 733 O O . GLN A 1 96 ? -8.289 -10.938 9.102 1 87.19 96 GLN A O 1
ATOM 738 N N . SER A 1 97 ? -9.195 -12.258 7.602 1 87.94 97 SER A N 1
ATOM 739 C CA . SER A 1 97 ? -8.93 -13.477 8.352 1 87.94 97 SER A CA 1
ATOM 740 C C . SER A 1 97 ? -7.465 -13.875 8.273 1 87.94 97 SER A C 1
ATOM 742 O O . SER A 1 97 ? -6.945 -14.547 9.164 1 87.94 97 SER A O 1
ATOM 744 N N . HIS A 1 98 ? -6.805 -13.469 7.242 1 80.81 98 HIS A N 1
ATOM 745 C CA . HIS A 1 98 ? -5.426 -13.898 7.035 1 80.81 98 HIS A CA 1
ATOM 746 C C . HIS A 1 98 ? -4.453 -12.742 7.23 1 80.81 98 HIS A C 1
ATOM 748 O O . HIS A 1 98 ? -3.324 -12.781 6.734 1 80.81 98 HIS A O 1
ATOM 754 N N . ALA A 1 99 ? -4.875 -11.812 7.988 1 66.94 99 ALA A N 1
ATOM 755 C CA . ALA A 1 99 ? -4.035 -10.641 8.203 1 66.94 99 ALA A CA 1
ATOM 756 C C . ALA A 1 99 ? -2.875 -10.953 9.141 1 66.94 99 ALA A C 1
ATOM 758 O O . ALA A 1 99 ? -3.072 -11.555 10.203 1 66.94 99 ALA A O 1
ATOM 759 N N . PRO A 1 100 ? -1.571 -11.156 8.602 1 59.97 100 PRO A N 1
ATOM 760 C CA . PRO A 1 100 ? -0.462 -11.477 9.5 1 59.97 100 PRO A CA 1
ATOM 761 C C . PRO A 1 100 ? -0.503 -10.672 10.797 1 59.97 100 PRO A C 1
ATOM 763 O O . PRO A 1 100 ? -0.186 -11.195 11.867 1 59.97 100 PRO A O 1
ATOM 766 N N . ASP A 1 101 ? -0.408 -9.445 10.859 1 57.97 101 ASP A N 1
ATOM 767 C CA . ASP A 1 101 ? -0.427 -8.539 12 1 57.97 101 ASP A CA 1
ATOM 768 C C . ASP A 1 101 ? -1.671 -7.656 11.984 1 57.97 101 ASP A C 1
ATOM 770 O O . ASP A 1 101 ? -2.707 -8.047 11.438 1 57.97 101 ASP A O 1
ATOM 774 N N . SER A 1 102 ? -1.636 -6.645 12.859 1 54.22 102 SER A N 1
ATOM 775 C CA . SER A 1 102 ? -2.746 -5.703 12.984 1 54.22 102 SER A CA 1
ATOM 776 C C . SER A 1 102 ? -3.127 -5.121 11.625 1 54.22 102 SER A C 1
ATOM 778 O O . SER A 1 102 ? -4.051 -4.309 11.531 1 54.22 102 SER A O 1
ATOM 780 N N . ASN A 1 103 ? -2.416 -5.824 10.531 1 63.25 103 ASN A N 1
ATOM 781 C CA . ASN A 1 103 ? -2.75 -5.207 9.25 1 63.25 103 ASN A CA 1
ATOM 782 C C . ASN A 1 103 ? -3.529 -6.164 8.352 1 63.25 103 ASN A C 1
ATOM 784 O O . ASN A 1 103 ? -3.645 -7.352 8.656 1 63.25 103 ASN A O 1
ATOM 788 N N . ILE A 1 104 ? -4.395 -5.73 7.527 1 65.5 104 ILE A N 1
ATOM 789 C CA . ILE A 1 104 ? -5.168 -6.496 6.555 1 65.5 104 ILE A CA 1
ATOM 790 C C . ILE A 1 104 ? -4.285 -6.852 5.359 1 65.5 104 ILE A C 1
ATOM 792 O O . ILE A 1 104 ? -3.311 -6.152 5.066 1 65.5 104 ILE A O 1
ATOM 796 N N . LEU A 1 105 ? -4.52 -8.164 4.871 1 84.69 105 LEU A N 1
ATOM 797 C CA . LEU A 1 105 ? -3.945 -8.445 3.559 1 84.69 105 LEU A CA 1
ATOM 798 C C . LEU A 1 105 ? -4.473 -7.465 2.514 1 84.69 105 LEU A C 1
ATOM 800 O O . LEU A 1 105 ? -5.68 -7.406 2.266 1 84.69 105 LEU A O 1
ATOM 804 N N . ASN A 1 106 ? -3.584 -6.715 1.896 1 88.06 106 ASN A N 1
ATOM 805 C CA . ASN A 1 106 ? -4.004 -5.633 1.013 1 88.06 106 ASN A CA 1
ATOM 806 C C . ASN A 1 106 ? -4.25 -6.133 -0.408 1 88.06 106 ASN A C 1
ATOM 808 O O . ASN A 1 106 ? -4.879 -5.441 -1.213 1 88.06 106 ASN A O 1
ATOM 812 N N . GLN A 1 107 ? -3.719 -7.285 -0.68 1 92.06 107 GLN A N 1
ATOM 813 C CA . GLN A 1 107 ? -3.863 -7.828 -2.025 1 92.06 107 GLN A CA 1
ATOM 814 C C . GLN A 1 107 ? -4.098 -9.336 -1.987 1 92.06 107 GLN A C 1
ATOM 816 O O . GLN A 1 107 ? -3.533 -10.039 -1.144 1 92.06 107 GLN A O 1
ATOM 821 N N . LEU A 1 108 ? -4.91 -9.789 -2.904 1 96.31 108 LEU A N 1
ATOM 822 C CA . LEU A 1 108 ? -5.176 -11.211 -3.076 1 96.31 108 LEU A CA 1
ATOM 823 C C . LEU A 1 108 ? -4.988 -11.633 -4.531 1 96.31 108 LEU A C 1
ATOM 825 O O . LEU A 1 108 ? -5.727 -11.18 -5.41 1 96.31 108 LEU A O 1
ATOM 829 N N . PRO A 1 109 ? -3.992 -12.484 -4.824 1 98.12 109 PRO A N 1
ATOM 830 C CA . PRO A 1 109 ? -4.004 -13.102 -6.152 1 98.12 109 PRO A CA 1
ATOM 831 C C . PRO A 1 109 ? -5.301 -13.852 -6.445 1 98.12 109 PRO A C 1
ATOM 833 O O . PRO A 1 109 ? -5.883 -14.461 -5.543 1 98.12 109 PRO A O 1
ATOM 836 N N . VAL A 1 110 ? -5.715 -13.719 -7.688 1 98.62 110 VAL A N 1
ATOM 837 C CA . VAL A 1 110 ? -6.891 -14.438 -8.148 1 98.62 110 VAL A CA 1
ATOM 838 C C . VAL A 1 110 ? -6.461 -15.648 -8.984 1 98.62 110 VAL A C 1
ATOM 840 O O . VAL A 1 110 ? -5.75 -15.5 -9.977 1 98.62 110 VAL A O 1
ATOM 843 N N . VAL A 1 111 ? -6.883 -16.828 -8.547 1 98.19 111 VAL A N 1
ATOM 844 C CA . VAL A 1 111 ? -6.441 -18.062 -9.18 1 98.19 111 VAL A CA 1
ATOM 845 C C . VAL A 1 111 ? -7.652 -18.859 -9.656 1 98.19 111 VAL A C 1
ATOM 847 O O . VAL A 1 111 ? -8.656 -18.953 -8.953 1 98.19 111 VAL A O 1
ATOM 850 N N . GLU A 1 112 ? -7.543 -19.266 -10.883 1 97.06 112 GLU A N 1
ATOM 851 C CA . GLU A 1 112 ? -8.531 -20.156 -11.492 1 97.06 112 GLU A CA 1
ATOM 852 C C . GLU A 1 112 ? -7.867 -21.391 -12.086 1 97.06 112 GLU A C 1
ATOM 854 O O . GLU A 1 112 ? -6.98 -21.281 -12.938 1 97.06 112 GLU A O 1
ATOM 859 N N . ASN A 1 113 ? -8.305 -22.547 -11.688 1 93.88 113 ASN A N 1
ATOM 860 C CA . ASN A 1 113 ? -7.758 -23.812 -12.18 1 93.88 113 ASN A CA 1
ATOM 861 C C . ASN A 1 113 ? -6.238 -23.844 -12.07 1 93.88 113 ASN A C 1
ATOM 863 O O . ASN A 1 113 ? -5.547 -24.203 -13.023 1 93.88 113 ASN A O 1
ATOM 867 N N . GLY A 1 114 ? -5.75 -23.281 -10.953 1 91 114 GLY A N 1
ATOM 868 C CA . GLY A 1 114 ? -4.328 -23.344 -10.656 1 91 114 GLY A CA 1
ATOM 869 C C . GLY A 1 114 ? -3.523 -22.266 -11.352 1 91 114 GLY A C 1
ATOM 870 O O . GLY A 1 114 ? -2.307 -22.172 -11.172 1 91 114 GLY A O 1
ATOM 871 N N . LYS A 1 115 ? -4.219 -21.438 -12.055 1 95.69 115 LYS A N 1
ATOM 872 C CA . LYS A 1 115 ? -3.521 -20.391 -12.797 1 95.69 115 LYS A CA 1
ATOM 873 C C . LYS A 1 115 ? -3.836 -19.016 -12.234 1 95.69 115 LYS A C 1
ATOM 875 O O . LYS A 1 115 ? -4.98 -18.734 -11.875 1 95.69 115 LYS A O 1
ATOM 880 N N . LEU A 1 116 ? -2.805 -18.219 -12.211 1 97.88 116 LEU A N 1
ATOM 881 C CA . LEU A 1 116 ? -2.984 -16.828 -11.82 1 97.88 116 LEU A CA 1
ATOM 882 C C . LEU A 1 116 ? -3.727 -16.047 -12.898 1 97.88 116 LEU A C 1
ATOM 884 O O . LEU A 1 116 ? -3.232 -15.914 -14.023 1 97.88 116 LEU A O 1
ATOM 888 N N . VAL A 1 117 ? -4.926 -15.5 -12.578 1 97.88 117 VAL A N 1
ATOM 889 C CA . VAL A 1 117 ? -5.715 -14.859 -13.625 1 97.88 117 VAL A CA 1
ATOM 890 C C . VAL A 1 117 ? -5.922 -13.383 -13.281 1 97.88 117 VAL A C 1
ATOM 892 O O . VAL A 1 117 ? -6.469 -12.625 -14.086 1 97.88 117 VAL A O 1
ATOM 895 N N . GLY A 1 118 ? -5.57 -12.938 -12.133 1 97.94 118 GLY A N 1
ATOM 896 C CA . GLY A 1 118 ? -5.719 -11.547 -11.734 1 97.94 118 GLY A CA 1
ATOM 897 C C . GLY A 1 118 ? -5.223 -11.273 -10.328 1 97.94 118 GLY A C 1
ATOM 898 O O . GLY A 1 118 ? -4.57 -12.125 -9.719 1 97.94 118 GLY A O 1
ATOM 899 N N . ILE A 1 119 ? -5.449 -10.133 -9.844 1 97.75 119 ILE A N 1
ATOM 900 C CA . ILE A 1 119 ? -5.152 -9.711 -8.477 1 97.75 119 ILE A CA 1
ATOM 901 C C . ILE A 1 119 ? -6.164 -8.656 -8.031 1 97.75 119 ILE A C 1
ATOM 903 O O . ILE A 1 119 ? -6.57 -7.805 -8.828 1 97.75 119 ILE A O 1
ATOM 907 N N . ILE A 1 120 ? -6.664 -8.766 -6.82 1 95.75 120 ILE A N 1
ATOM 908 C CA . ILE A 1 120 ? -7.586 -7.777 -6.277 1 95.75 120 ILE A CA 1
ATOM 909 C C . ILE A 1 120 ? -6.988 -7.152 -5.02 1 95.75 120 ILE A C 1
ATOM 911 O O . ILE A 1 120 ? -6.418 -7.852 -4.18 1 95.75 120 ILE A O 1
ATOM 915 N N . SER A 1 121 ? -7.059 -5.867 -4.969 1 92 121 SER A N 1
ATOM 916 C CA . SER A 1 121 ? -6.508 -5.133 -3.832 1 92 121 SER A CA 1
ATOM 917 C C . SER A 1 121 ? -7.602 -4.422 -3.047 1 92 121 SER A C 1
ATOM 919 O O . SER A 1 121 ? -8.75 -4.348 -3.496 1 92 121 SER A O 1
ATOM 921 N N . ASP A 1 122 ? -7.219 -3.959 -1.837 1 88.44 122 ASP A N 1
ATOM 922 C CA . ASP A 1 122 ? -8.148 -3.152 -1.054 1 88.44 122 ASP A CA 1
ATOM 923 C C . ASP A 1 122 ? -8.531 -1.876 -1.8 1 88.44 122 ASP A C 1
ATOM 925 O O . ASP A 1 122 ? -9.672 -1.423 -1.72 1 88.44 122 ASP A O 1
ATOM 929 N N . GLY A 1 123 ? -7.59 -1.364 -2.562 1 87.31 123 GLY A N 1
ATOM 930 C CA . GLY A 1 123 ? -7.906 -0.201 -3.375 1 87.31 123 GLY A CA 1
ATOM 931 C C . GLY A 1 123 ? -8.984 -0.473 -4.41 1 87.31 123 GLY A C 1
ATOM 932 O O . GLY A 1 123 ? -9.828 0.382 -4.668 1 87.31 123 GLY A O 1
ATOM 933 N N . ASP A 1 124 ? -8.922 -1.604 -5.031 1 89.19 124 ASP A N 1
ATOM 934 C CA . ASP A 1 124 ? -9.953 -2 -5.992 1 89.19 124 ASP A CA 1
ATOM 935 C C . ASP A 1 124 ? -11.328 -2.027 -5.344 1 89.19 124 ASP A C 1
ATOM 937 O O . ASP A 1 124 ? -12.32 -1.629 -5.961 1 89.19 124 ASP A O 1
ATOM 941 N N . ILE A 1 125 ? -11.352 -2.492 -4.105 1 89.81 125 ILE A N 1
ATOM 942 C CA . ILE A 1 125 ? -12.609 -2.664 -3.389 1 89.81 125 ILE A CA 1
ATOM 943 C C . ILE A 1 125 ? -13.172 -1.299 -2.992 1 89.81 125 ILE A C 1
ATOM 945 O O . ILE A 1 125 ? -14.367 -1.047 -3.131 1 89.81 125 ILE A O 1
ATOM 949 N N . ILE A 1 126 ? -12.289 -0.44 -2.514 1 87.06 126 ILE A N 1
ATOM 950 C CA . ILE A 1 126 ? -12.711 0.883 -2.068 1 87.06 126 ILE A CA 1
ATOM 951 C C . ILE A 1 126 ? -13.312 1.657 -3.242 1 87.06 126 ILE A C 1
ATOM 953 O O . ILE A 1 126 ? -14.266 2.412 -3.072 1 87.06 126 ILE A O 1
ATOM 957 N N . LYS A 1 127 ? -12.844 1.453 -4.422 1 85.81 127 LYS A N 1
ATOM 958 C CA . LYS A 1 127 ? -13.336 2.137 -5.613 1 85.81 127 LYS A CA 1
ATOM 959 C C . LYS A 1 127 ? -14.789 1.757 -5.902 1 85.81 127 LYS A C 1
ATOM 961 O O . LYS A 1 127 ? -15.5 2.48 -6.605 1 85.81 127 LYS A O 1
ATOM 966 N N . LEU A 1 128 ? -15.188 0.642 -5.309 1 83.25 128 LEU A N 1
ATOM 967 C CA . LEU A 1 128 ? -16.531 0.144 -5.59 1 83.25 128 LEU A CA 1
ATOM 968 C C . LEU A 1 128 ? -17.531 0.667 -4.562 1 83.25 128 LEU A C 1
ATOM 970 O O . LEU A 1 128 ? -18.75 0.612 -4.789 1 83.25 128 LEU A O 1
ATOM 974 N N . ILE A 1 129 ? -17.078 0.99 -3.461 1 77.12 129 ILE A N 1
ATOM 975 C CA . ILE A 1 129 ? -17.984 1.318 -2.365 1 77.12 129 ILE A CA 1
ATOM 976 C C . ILE A 1 129 ? -18.844 2.516 -2.752 1 77.12 129 ILE A C 1
ATOM 978 O O . ILE A 1 129 ? -20.031 2.562 -2.42 1 77.12 129 ILE A O 1
ATOM 982 N N . LEU A 1 130 ? -18.234 3.506 -3.428 1 66.06 130 LEU A N 1
ATOM 983 C CA . LEU A 1 130 ? -19.125 4.605 -3.766 1 66.06 130 LEU A CA 1
ATOM 984 C C . LEU A 1 130 ? -19.766 4.387 -5.133 1 66.06 130 LEU A C 1
ATOM 986 O O . LEU A 1 130 ? -19.156 3.758 -6.012 1 66.06 130 LEU A O 1
ATOM 990 N N . MET B 1 1 ? -24.75 2.799 9.68 1 74.38 1 MET B N 1
ATOM 991 C CA . MET B 1 1 ? -24.062 2.068 8.617 1 74.38 1 MET B CA 1
ATOM 992 C C . MET B 1 1 ? -22.594 2.463 8.547 1 74.38 1 MET B C 1
ATOM 994 O O . MET B 1 1 ? -22.219 3.527 9.039 1 74.38 1 MET B O 1
ATOM 998 N N . MET B 1 2 ? -21.688 1.59 8.156 1 81.44 2 MET B N 1
ATOM 999 C CA . MET B 1 2 ? -20.25 1.792 8.195 1 81.44 2 MET B CA 1
ATOM 1000 C C . MET B 1 2 ? -19.859 3.105 7.523 1 81.44 2 MET B C 1
ATOM 1002 O O . MET B 1 2 ? -19 3.834 8.023 1 81.44 2 MET B O 1
ATOM 1006 N N . LEU B 1 3 ? -20.641 3.586 6.594 1 87.94 3 LEU B N 1
ATOM 1007 C CA . LEU B 1 3 ? -20.312 4.77 5.809 1 87.94 3 LEU B CA 1
ATOM 1008 C C . LEU B 1 3 ? -20.641 6.043 6.582 1 87.94 3 LEU B C 1
ATOM 1010 O O . LEU B 1 3 ? -20.141 7.121 6.238 1 87.94 3 LEU B O 1
ATOM 1014 N N . ASP B 1 4 ? -21.484 5.855 7.625 1 92.62 4 ASP B N 1
ATOM 1015 C CA . ASP B 1 4 ? -21.891 7.035 8.383 1 92.62 4 ASP B CA 1
ATOM 1016 C C . ASP B 1 4 ? -20.953 7.273 9.57 1 92.62 4 ASP B C 1
ATOM 1018 O O . ASP B 1 4 ? -21.047 8.312 10.234 1 92.62 4 ASP B O 1
ATOM 1022 N N . LYS B 1 5 ? -20.078 6.352 9.828 1 95.31 5 LYS B N 1
ATOM 1023 C CA . LYS B 1 5 ? -19.125 6.516 10.922 1 95.31 5 LYS B CA 1
ATOM 1024 C C . LYS B 1 5 ? -18.172 7.668 10.648 1 95.31 5 LYS B C 1
ATOM 1026 O O . LYS B 1 5 ? -17.906 7.996 9.492 1 95.31 5 LYS B O 1
ATOM 1031 N N . LYS B 1 6 ? -17.75 8.242 11.742 1 97.88 6 LYS B N 1
ATOM 1032 C CA . LYS B 1 6 ? -16.812 9.359 11.625 1 97.88 6 LYS B CA 1
ATOM 1033 C C . LYS B 1 6 ? -15.375 8.867 11.508 1 97.88 6 LYS B C 1
ATOM 1035 O O . LYS B 1 6 ? -15.031 7.824 12.055 1 97.88 6 LYS B O 1
ATOM 1040 N N . VAL B 1 7 ? -14.539 9.586 10.812 1 97.94 7 VAL B N 1
ATOM 1041 C CA . VAL B 1 7 ? -13.133 9.273 10.586 1 97.94 7 VAL B CA 1
ATOM 1042 C C . VAL B 1 7 ? -12.43 9.047 11.93 1 97.94 7 VAL B C 1
ATOM 1044 O O . VAL B 1 7 ? -11.664 8.094 12.078 1 97.94 7 VAL B O 1
ATOM 1047 N N . LYS B 1 8 ? -12.758 9.844 12.938 1 97.88 8 LYS B N 1
ATOM 1048 C CA . LYS B 1 8 ? -12.0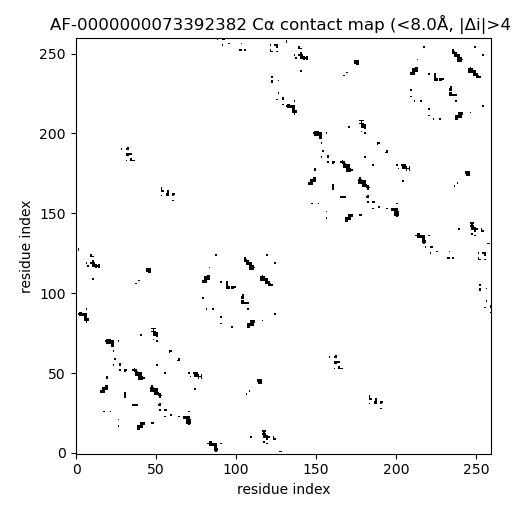86 9.781 14.234 1 97.88 8 LYS B CA 1
ATOM 1049 C C . LYS B 1 8 ? -12.328 8.43 14.906 1 97.88 8 LYS B C 1
ATOM 1051 O O . LYS B 1 8 ? -11.586 8.047 15.812 1 97.88 8 LYS B O 1
ATOM 1056 N N . GLU B 1 9 ? -13.336 7.695 14.492 1 96.69 9 GLU B N 1
ATOM 1057 C CA . GLU B 1 9 ? -13.688 6.422 15.117 1 96.69 9 GLU B CA 1
ATOM 1058 C C . GLU B 1 9 ? -12.773 5.301 14.641 1 96.69 9 GLU B C 1
ATOM 1060 O O . GLU B 1 9 ? -12.688 4.246 15.273 1 96.69 9 GLU B O 1
ATOM 1065 N N . ILE B 1 10 ? -12.047 5.535 13.523 1 94.19 10 ILE B N 1
ATOM 1066 C CA . ILE B 1 10 ? -11.328 4.387 12.984 1 94.19 10 ILE B CA 1
ATOM 1067 C C . ILE B 1 10 ? -9.898 4.793 12.633 1 94.19 10 ILE B C 1
ATOM 1069 O O . ILE B 1 10 ? -9.062 3.941 12.328 1 94.19 10 ILE B O 1
ATOM 1073 N N . MET B 1 11 ? -9.609 6.059 12.633 1 96.19 11 MET B N 1
ATOM 1074 C CA . MET B 1 11 ? -8.297 6.539 12.219 1 96.19 11 MET B CA 1
ATOM 1075 C C . MET B 1 11 ? -7.219 6.074 13.195 1 96.19 11 MET B C 1
ATOM 1077 O O . MET B 1 11 ? -7.516 5.762 14.352 1 96.19 11 MET B O 1
ATOM 1081 N N . THR B 1 12 ? -6.031 6.008 12.695 1 94.88 12 THR B N 1
ATOM 1082 C CA . THR B 1 12 ? -4.855 5.832 13.539 1 94.88 12 THR B CA 1
ATOM 1083 C C . THR B 1 12 ? -4.391 7.168 14.109 1 94.88 12 THR B C 1
ATOM 1085 O O . THR B 1 12 ? -4.277 8.156 13.383 1 94.88 12 THR B O 1
ATOM 1088 N N . THR B 1 13 ? -4.109 7.219 15.43 1 95.94 13 THR B N 1
ATOM 1089 C CA . THR B 1 13 ? -3.768 8.5 16.031 1 95.94 13 THR B CA 1
ATOM 1090 C C . THR B 1 13 ? -2.266 8.594 16.297 1 95.94 13 THR B C 1
ATOM 1092 O O . THR B 1 13 ? -1.73 9.688 16.484 1 95.94 13 THR B O 1
ATOM 1095 N N . ASP B 1 14 ? -1.573 7.492 16.422 1 94.56 14 ASP B N 1
ATOM 1096 C CA . ASP B 1 14 ? -0.121 7.504 16.578 1 94.56 14 ASP B CA 1
ATOM 1097 C C . ASP B 1 14 ? 0.574 7.547 15.219 1 94.56 14 ASP B C 1
ATOM 1099 O O . ASP B 1 14 ? 1.179 6.559 14.797 1 94.56 14 ASP B O 1
ATOM 1103 N N . VAL B 1 15 ? 0.518 8.719 14.664 1 96.5 15 VAL B N 1
ATOM 1104 C CA . VAL B 1 15 ? 0.99 8.875 13.289 1 96.5 15 VAL B CA 1
ATOM 1105 C C . VAL B 1 15 ? 2.512 9.016 13.281 1 96.5 15 VAL B C 1
ATOM 1107 O O . VAL B 1 15 ? 3.072 9.836 14.016 1 96.5 15 VAL B O 1
ATOM 1110 N N . ILE B 1 16 ? 3.166 8.242 12.508 1 96.94 16 ILE B N 1
ATOM 1111 C CA . ILE B 1 16 ? 4.594 8.414 12.266 1 96.94 16 ILE B CA 1
ATOM 1112 C C . ILE B 1 16 ? 4.816 9.531 11.25 1 96.94 16 ILE B C 1
ATOM 1114 O O . ILE B 1 16 ? 4.234 9.516 10.164 1 96.94 16 ILE B O 1
ATOM 1118 N N . THR B 1 17 ? 5.578 10.5 11.617 1 98.25 17 THR B N 1
ATOM 1119 C CA . THR B 1 17 ? 5.855 11.648 10.766 1 98.25 17 THR B CA 1
ATOM 1120 C C . THR B 1 17 ? 7.359 11.836 10.586 1 98.25 17 THR B C 1
ATOM 1122 O O . THR B 1 17 ? 8.156 11.156 11.234 1 98.25 17 THR B O 1
ATOM 1125 N N . THR B 1 18 ? 7.699 12.672 9.664 1 98.25 18 THR B N 1
ATOM 1126 C CA . THR B 1 18 ? 9.086 13.07 9.453 1 98.25 18 THR B CA 1
ATOM 1127 C C . THR B 1 18 ? 9.195 14.578 9.266 1 98.25 18 THR B C 1
ATOM 1129 O O . THR B 1 18 ? 8.258 15.227 8.797 1 98.25 18 THR B O 1
ATOM 1132 N N . PRO B 1 19 ? 10.297 15.188 9.719 1 98.38 19 PRO B N 1
ATOM 1133 C CA . PRO B 1 19 ? 10.5 16.594 9.398 1 98.38 19 PRO B CA 1
ATOM 1134 C C . PRO B 1 19 ? 10.961 16.828 7.961 1 98.38 19 PRO B C 1
ATOM 1136 O O . PRO B 1 19 ? 11.375 15.875 7.289 1 98.38 19 PRO B O 1
ATOM 1139 N N . SER B 1 20 ? 10.805 18.062 7.48 1 98.12 20 SER B N 1
ATOM 1140 C CA . SER B 1 20 ? 11.055 18.344 6.07 1 98.12 20 SER B CA 1
ATOM 1141 C C . SER B 1 20 ? 12.555 18.391 5.781 1 98.12 20 SER B C 1
ATOM 1143 O O . SER B 1 20 ? 12.969 18.312 4.621 1 98.12 20 SER B O 1
ATOM 1145 N N . ASN B 1 21 ? 13.398 18.516 6.766 1 97.81 21 ASN B N 1
ATOM 1146 C CA . ASN B 1 21 ? 14.828 18.719 6.547 1 97.81 21 ASN B CA 1
ATOM 1147 C C . ASN B 1 21 ? 15.586 17.391 6.57 1 97.81 21 ASN B C 1
ATOM 1149 O O . ASN B 1 21 ? 16.812 17.375 6.523 1 97.81 21 ASN B O 1
ATOM 1153 N N . VAL B 1 22 ? 14.906 16.281 6.633 1 97.12 22 VAL B N 1
ATOM 1154 C CA . VAL B 1 22 ? 15.539 14.977 6.613 1 97.12 22 VAL B CA 1
ATOM 1155 C C . VAL B 1 22 ? 15.875 14.578 5.18 1 97.12 22 VAL B C 1
ATOM 1157 O O . VAL B 1 22 ? 15.172 14.969 4.242 1 97.12 22 VAL B O 1
ATOM 1160 N N . ASP B 1 23 ? 16.953 13.828 5.031 1 97.44 23 ASP B N 1
ATOM 1161 C CA . ASP B 1 23 ? 17.375 13.305 3.732 1 97.44 23 ASP B CA 1
ATOM 1162 C C . ASP B 1 23 ? 16.359 12.305 3.199 1 97.44 23 ASP B C 1
ATOM 1164 O O . ASP B 1 23 ? 15.836 11.477 3.953 1 97.44 23 ASP B O 1
ATOM 1168 N N . VAL B 1 24 ? 16.203 12.305 1.845 1 97.06 24 VAL B N 1
ATOM 1169 C CA . VAL B 1 24 ? 15.203 11.484 1.184 1 97.06 24 VAL B CA 1
ATOM 1170 C C . VAL B 1 24 ? 15.5 10.008 1.433 1 97.06 24 VAL B C 1
ATOM 1172 O O . VAL B 1 24 ? 14.586 9.211 1.648 1 97.06 24 VAL B O 1
ATOM 1175 N N . VAL B 1 25 ? 16.703 9.609 1.454 1 95.31 25 VAL B N 1
ATOM 1176 C CA . VAL B 1 25 ? 17.078 8.211 1.655 1 95.31 25 VAL B CA 1
ATOM 1177 C C . VAL B 1 25 ? 16.703 7.773 3.068 1 95.31 25 VAL B C 1
ATOM 1179 O O . VAL B 1 25 ? 16.141 6.691 3.262 1 95.31 25 VAL B O 1
ATOM 1182 N N . ASN B 1 26 ? 16.984 8.648 4.023 1 96.12 26 ASN B N 1
ATOM 1183 C CA . ASN B 1 26 ? 16.609 8.344 5.402 1 96.12 26 ASN B CA 1
ATOM 1184 C C . ASN B 1 26 ? 15.102 8.242 5.57 1 96.12 26 ASN B C 1
ATOM 1186 O O . ASN B 1 26 ? 14.609 7.363 6.285 1 96.12 26 ASN B O 1
ATOM 1190 N N . ALA B 1 27 ? 14.438 9.148 4.91 1 97.19 27 ALA B N 1
ATOM 1191 C CA . ALA B 1 27 ? 12.977 9.109 4.969 1 97.19 27 ALA B CA 1
ATOM 1192 C C . ALA B 1 27 ? 12.438 7.809 4.375 1 97.19 27 ALA B C 1
ATOM 1194 O O . ALA B 1 27 ? 11.516 7.203 4.922 1 97.19 27 ALA B O 1
ATOM 1195 N N . PHE B 1 28 ? 13.031 7.398 3.273 1 95.94 28 PHE B N 1
ATOM 1196 C CA . PHE B 1 28 ? 12.617 6.148 2.646 1 95.94 28 PHE B CA 1
ATOM 1197 C C . PHE B 1 28 ? 12.906 4.965 3.564 1 95.94 28 PHE B C 1
ATOM 1199 O O . PHE B 1 28 ? 12.078 4.062 3.695 1 95.94 28 PHE B O 1
ATOM 1206 N N . GLU B 1 29 ? 14.023 5.012 4.184 1 95.19 29 GLU B N 1
ATOM 1207 C CA . GLU B 1 29 ? 14.359 3.953 5.129 1 95.19 29 GLU B CA 1
ATOM 1208 C C . GLU B 1 29 ? 13.344 3.881 6.262 1 95.19 29 GLU B C 1
ATOM 1210 O O . GLU B 1 29 ? 12.984 2.791 6.711 1 95.19 29 GLU B O 1
ATOM 1215 N N . GLU B 1 30 ? 12.898 4.973 6.723 1 96 30 GLU B N 1
ATOM 1216 C CA . GLU B 1 30 ? 11.891 5.016 7.777 1 96 30 GLU B CA 1
ATOM 1217 C C . GLU B 1 30 ? 10.578 4.387 7.309 1 96 30 GLU B C 1
ATOM 1219 O O . GLU B 1 30 ? 9.953 3.613 8.039 1 96 30 GLU B O 1
ATOM 1224 N N . LEU B 1 31 ? 10.188 4.734 6.074 1 95.88 31 LEU B N 1
ATOM 1225 C CA . LEU B 1 31 ? 8.984 4.141 5.504 1 95.88 31 LEU B CA 1
ATOM 1226 C C . LEU B 1 31 ? 9.094 2.619 5.473 1 95.88 31 LEU B C 1
ATOM 1228 O O . LEU B 1 31 ? 8.156 1.919 5.879 1 95.88 31 LEU B O 1
ATOM 1232 N N . MET B 1 32 ? 10.219 2.135 5.043 1 94.5 32 MET B N 1
ATOM 1233 C CA . MET B 1 32 ? 10.43 0.693 4.941 1 94.5 32 MET B CA 1
ATOM 1234 C C . MET B 1 32 ? 10.508 0.057 6.328 1 94.5 32 MET B C 1
ATOM 1236 O O . MET B 1 32 ? 9.914 -0.996 6.566 1 94.5 32 MET B O 1
ATOM 1240 N N . GLU B 1 33 ? 11.172 0.714 7.25 1 93.88 33 GLU B N 1
ATOM 1241 C CA . GLU B 1 33 ? 11.352 0.19 8.602 1 93.88 33 GLU B CA 1
ATOM 1242 C C . GLU B 1 33 ? 10.008 0.006 9.305 1 93.88 33 GLU B C 1
ATOM 1244 O O . GLU B 1 33 ? 9.789 -1 9.977 1 93.88 33 GLU B O 1
ATOM 1249 N N . HIS B 1 34 ? 9.172 0.917 9.102 1 92.31 34 HIS B N 1
ATOM 1250 C CA . HIS B 1 34 ? 7.895 0.9 9.797 1 92.31 34 HIS B CA 1
ATOM 1251 C C . HIS B 1 34 ? 6.812 0.229 8.953 1 92.31 34 HIS B C 1
ATOM 1253 O O . HIS B 1 34 ? 5.676 0.078 9.398 1 92.31 34 HIS B O 1
ATOM 1259 N N . LYS B 1 35 ? 7.129 -0.196 7.734 1 91 35 LYS B N 1
ATOM 1260 C CA . LYS B 1 35 ? 6.211 -0.847 6.805 1 91 35 LYS B CA 1
ATOM 1261 C C . LYS B 1 35 ? 4.977 0.016 6.559 1 91 35 LYS B C 1
ATOM 1263 O O . LYS B 1 35 ? 3.848 -0.479 6.605 1 91 35 LYS B O 1
ATOM 1268 N N . ILE B 1 36 ? 5.258 1.321 6.363 1 91.44 36 ILE B N 1
ATOM 1269 C CA . ILE B 1 36 ? 4.148 2.215 6.059 1 91.44 36 ILE B CA 1
ATOM 1270 C C . ILE B 1 36 ? 4.297 2.756 4.637 1 91.44 36 ILE B C 1
ATOM 1272 O O . ILE B 1 36 ? 5.41 2.883 4.129 1 91.44 36 ILE B O 1
ATOM 1276 N N . SER B 1 37 ? 3.166 3.078 4.008 1 90.56 37 SER B N 1
ATOM 1277 C CA . SER B 1 37 ? 3.154 3.465 2.602 1 90.56 37 SER B CA 1
ATOM 1278 C C . SER B 1 37 ? 3.191 4.98 2.445 1 90.56 37 SER B C 1
ATOM 1280 O O . SER B 1 37 ? 3.479 5.492 1.36 1 90.56 37 SER B O 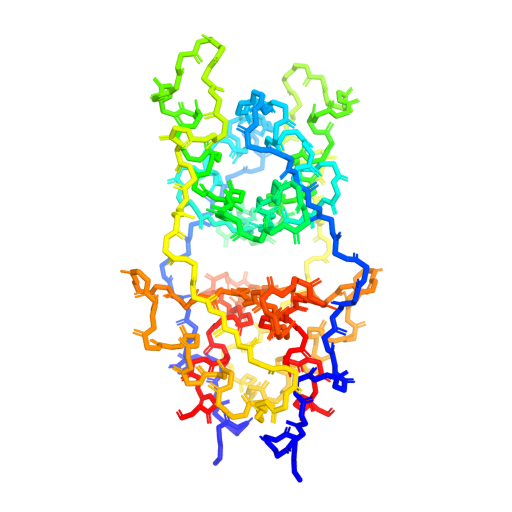1
ATOM 1282 N N . ALA B 1 38 ? 2.824 5.664 3.498 1 93.75 38 ALA B N 1
ATOM 1283 C CA . ALA B 1 38 ? 2.803 7.125 3.484 1 93.75 38 ALA B CA 1
ATOM 1284 C C . ALA B 1 38 ? 3.256 7.691 4.828 1 93.75 38 ALA B C 1
ATOM 1286 O O . ALA B 1 38 ? 3.084 7.051 5.867 1 93.75 38 ALA B O 1
ATOM 1287 N N . MET B 1 39 ? 3.877 8.867 4.688 1 97.12 39 MET B N 1
ATOM 1288 C CA . MET B 1 39 ? 4.379 9.539 5.883 1 97.12 39 MET B CA 1
ATOM 1289 C C . MET B 1 39 ? 4.18 11.047 5.781 1 97.12 39 MET B C 1
ATOM 1291 O O . MET B 1 39 ? 4.793 11.703 4.938 1 97.12 39 MET B O 1
ATOM 1295 N N . PRO B 1 40 ? 3.291 11.625 6.648 1 98.38 40 PRO B N 1
ATOM 1296 C CA . PRO B 1 40 ? 3.158 13.078 6.695 1 98.38 40 PRO B CA 1
ATOM 1297 C C . PRO B 1 40 ? 4.453 13.781 7.102 1 98.38 40 PRO B C 1
ATOM 1299 O O . PRO B 1 40 ? 5.207 13.258 7.922 1 98.38 40 PRO B O 1
ATOM 1302 N N . VAL B 1 41 ? 4.668 14.875 6.453 1 98.56 41 VAL B N 1
ATOM 1303 C CA . VAL B 1 41 ? 5.793 15.742 6.809 1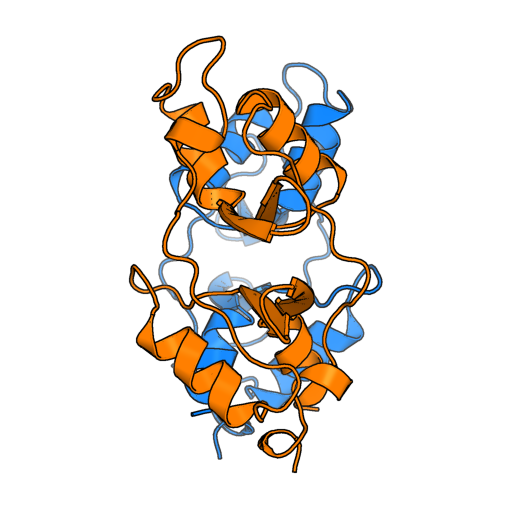 98.56 41 VAL B CA 1
ATOM 1304 C C . VAL B 1 41 ? 5.309 16.875 7.715 1 98.56 41 VAL B C 1
ATOM 1306 O O . VAL B 1 41 ? 4.387 17.609 7.359 1 98.56 41 VAL B O 1
ATOM 1309 N N . VAL B 1 42 ? 5.922 16.969 8.906 1 98.12 42 VAL B N 1
ATOM 1310 C CA . VAL B 1 42 ? 5.469 17.922 9.906 1 98.12 42 VAL B CA 1
ATOM 1311 C C . VAL B 1 42 ? 6.641 18.797 10.375 1 98.12 42 VAL B C 1
ATOM 1313 O O . VAL B 1 42 ? 7.699 18.266 10.727 1 98.12 42 VAL B O 1
ATOM 1316 N N . ASP B 1 43 ? 6.441 20.047 10.234 1 97 43 ASP B N 1
ATOM 1317 C CA . ASP B 1 43 ? 7.383 21.031 10.766 1 97 43 ASP B CA 1
ATOM 1318 C C . ASP B 1 43 ? 6.727 21.906 11.828 1 97 43 ASP B C 1
ATOM 1320 O O . ASP B 1 43 ? 5.672 22.5 11.586 1 97 43 ASP B O 1
ATOM 1324 N N . ASP B 1 44 ? 7.348 21.953 13.008 1 94.19 44 ASP B N 1
ATOM 1325 C CA . ASP B 1 44 ? 6.848 22.797 14.094 1 94.19 44 ASP B CA 1
ATOM 1326 C C . ASP B 1 44 ? 5.371 22.516 14.367 1 94.19 44 ASP B C 1
ATOM 1328 O O . ASP B 1 44 ? 4.57 23.453 14.469 1 94.19 44 ASP B O 1
ATOM 1332 N N . GLY B 1 45 ? 4.977 21.266 14.266 1 92.44 45 GLY B N 1
ATOM 1333 C CA . GLY B 1 45 ? 3.637 20.828 14.617 1 92.44 45 GLY B CA 1
ATOM 1334 C C . GLY B 1 45 ? 2.637 21 13.492 1 92.44 45 GLY B C 1
ATOM 1335 O O . GLY B 1 45 ? 1.466 20.641 13.633 1 92.44 45 GLY B O 1
ATOM 1336 N N . GLU B 1 46 ? 3.145 21.484 12.375 1 95.19 46 GLU B N 1
ATOM 1337 C CA . GLU B 1 46 ? 2.242 21.719 11.25 1 95.19 46 GLU B CA 1
ATOM 1338 C C . GLU B 1 46 ? 2.498 20.734 10.117 1 95.19 46 GLU B C 1
ATOM 1340 O O . GLU B 1 46 ? 3.648 20.406 9.82 1 95.19 46 GLU B O 1
ATOM 1345 N N . LEU B 1 47 ? 1.407 20.312 9.547 1 97.75 47 LEU B N 1
ATOM 1346 C CA . LEU B 1 47 ? 1.498 19.453 8.367 1 97.75 47 LEU B CA 1
ATOM 1347 C C . LEU B 1 47 ? 1.95 20.266 7.152 1 97.75 47 LEU B C 1
ATOM 1349 O O . LEU B 1 47 ? 1.242 21.156 6.703 1 97.75 47 LEU B O 1
ATOM 1353 N N . VAL B 1 48 ? 3.137 19.922 6.602 1 97.56 48 VAL B N 1
ATOM 1354 C CA . VAL B 1 48 ? 3.664 20.75 5.523 1 97.56 48 VAL B CA 1
ATOM 1355 C C . VAL B 1 48 ? 3.76 19.938 4.238 1 97.56 48 VAL B C 1
ATOM 1357 O O . VAL B 1 48 ? 4.031 20.469 3.168 1 97.56 48 VAL B O 1
ATOM 1360 N N . GLY B 1 49 ? 3.582 18.656 4.312 1 97.5 49 GLY B N 1
ATOM 1361 C CA . GLY B 1 49 ? 3.656 17.812 3.135 1 97.5 49 GLY B CA 1
ATOM 1362 C C . GLY B 1 49 ? 3.406 16.344 3.436 1 97.5 49 GLY B C 1
ATOM 1363 O O . GLY B 1 49 ? 2.99 15.992 4.543 1 97.5 49 GLY B O 1
ATOM 1364 N N . ILE B 1 50 ? 3.613 15.539 2.441 1 97.19 50 ILE B N 1
ATOM 1365 C CA . ILE B 1 50 ? 3.502 14.086 2.578 1 97.19 50 ILE B CA 1
ATOM 1366 C C . ILE B 1 50 ? 4.414 13.398 1.564 1 97.19 50 ILE B C 1
ATOM 1368 O O . ILE B 1 50 ? 4.633 13.922 0.467 1 97.19 50 ILE B O 1
ATOM 1372 N N . ILE B 1 51 ? 5.012 12.32 1.941 1 96.56 51 ILE B N 1
ATOM 1373 C CA . ILE B 1 51 ? 5.781 11.453 1.051 1 96.56 51 ILE B CA 1
ATOM 1374 C C . ILE B 1 51 ? 5.207 10.039 1.077 1 96.56 51 ILE B C 1
ATOM 1376 O O . ILE B 1 51 ? 4.641 9.617 2.086 1 96.56 51 ILE B O 1
ATOM 1380 N N . THR B 1 52 ? 5.312 9.336 -0.059 1 93.25 52 THR B N 1
ATOM 1381 C CA . THR B 1 52 ? 4.82 7.965 -0.131 1 93.25 52 THR B CA 1
ATOM 1382 C C . THR B 1 52 ? 5.934 7.012 -0.56 1 93.25 52 THR B C 1
ATOM 1384 O O . THR B 1 52 ? 6.828 7.395 -1.313 1 93.25 52 THR B O 1
ATOM 1387 N N . ALA B 1 53 ? 5.848 5.816 -0.015 1 92.06 53 ALA B N 1
ATOM 1388 C CA . ALA B 1 53 ? 6.855 4.797 -0.298 1 92.06 53 ALA B CA 1
ATOM 1389 C C . ALA B 1 53 ? 6.984 4.555 -1.799 1 92.06 53 ALA B C 1
ATOM 1391 O O . ALA B 1 53 ? 8.094 4.488 -2.33 1 92.06 53 ALA B O 1
ATOM 1392 N N . THR B 1 54 ? 5.898 4.473 -2.463 1 89.38 54 THR B N 1
ATOM 1393 C CA . THR B 1 54 ? 5.926 4.141 -3.883 1 89.38 54 THR B CA 1
ATOM 1394 C C . THR B 1 54 ? 6.547 5.277 -4.691 1 89.38 54 THR B C 1
ATOM 1396 O O . THR B 1 54 ? 7.375 5.039 -5.574 1 89.38 54 THR B O 1
ATOM 1399 N N . ASP B 1 55 ? 6.145 6.535 -4.387 1 90.5 55 ASP B N 1
ATOM 1400 C CA . ASP B 1 55 ? 6.711 7.668 -5.113 1 90.5 55 ASP B CA 1
ATOM 1401 C C . ASP B 1 55 ? 8.195 7.824 -4.809 1 90.5 55 ASP B C 1
ATOM 1403 O O . ASP B 1 55 ? 9.008 8.016 -5.723 1 90.5 55 ASP B O 1
ATOM 1407 N N . LEU B 1 56 ? 8.539 7.754 -3.568 1 93.38 56 LEU B N 1
ATOM 1408 C CA . LEU B 1 56 ? 9.93 7.902 -3.164 1 93.38 56 LEU B CA 1
ATOM 1409 C C . LEU B 1 56 ? 10.781 6.754 -3.699 1 93.38 56 LEU B C 1
ATOM 1411 O O . LEU B 1 56 ? 11.844 6.98 -4.277 1 93.38 56 LEU B O 1
ATOM 1415 N N . GLY B 1 57 ? 10.312 5.57 -3.504 1 93.56 57 GLY B N 1
ATOM 1416 C CA . GLY B 1 57 ? 11.031 4.406 -3.998 1 93.56 57 GLY B CA 1
ATOM 1417 C C . GLY B 1 57 ? 11.258 4.434 -5.5 1 93.56 57 GLY B C 1
ATOM 1418 O O . GLY B 1 57 ? 12.359 4.176 -5.973 1 93.56 57 GLY B O 1
ATOM 1419 N N . HIS B 1 58 ? 10.227 4.777 -6.223 1 93.94 58 HIS B N 1
ATOM 1420 C CA . HIS B 1 58 ? 10.305 4.871 -7.676 1 93.94 58 HIS B CA 1
ATOM 1421 C C . HIS B 1 58 ? 11.383 5.863 -8.102 1 93.94 58 HIS B C 1
ATOM 1423 O O . HIS B 1 58 ? 12.227 5.547 -8.938 1 93.94 58 HIS B O 1
ATOM 1429 N N . ASN B 1 59 ? 11.359 6.984 -7.508 1 94.12 59 ASN B N 1
ATOM 1430 C CA . ASN B 1 59 ? 12.289 8.039 -7.914 1 94.12 59 ASN B CA 1
ATOM 1431 C C . ASN B 1 59 ? 13.703 7.75 -7.438 1 94.12 59 ASN B C 1
ATOM 1433 O O . ASN B 1 59 ? 14.68 8.148 -8.086 1 94.12 59 ASN B O 1
ATOM 1437 N N . LEU B 1 60 ? 13.852 7.035 -6.32 1 91.94 60 LEU B N 1
ATOM 1438 C CA . LEU B 1 60 ? 15.18 6.645 -5.844 1 91.94 60 LEU B CA 1
ATOM 1439 C C . LEU B 1 60 ? 15.812 5.617 -6.781 1 91.94 60 LEU B C 1
ATOM 1441 O O . LEU B 1 60 ? 16.984 5.723 -7.117 1 91.94 60 LEU B O 1
ATOM 1445 N N . ILE B 1 61 ? 14.992 4.672 -7.242 1 88.81 61 ILE B N 1
ATOM 1446 C CA . ILE B 1 61 ? 15.516 3.621 -8.109 1 88.81 61 ILE B CA 1
ATOM 1447 C C . ILE B 1 61 ? 15.914 4.215 -9.453 1 88.81 61 ILE B C 1
ATOM 1449 O O . ILE B 1 61 ? 16.875 3.752 -10.086 1 88.81 61 ILE B O 1
ATOM 1453 N N . LEU B 1 62 ? 15.211 5.262 -9.859 1 90.25 62 LEU B N 1
ATOM 1454 C CA . LEU B 1 62 ? 15.516 5.918 -11.125 1 90.25 62 LEU B CA 1
ATOM 1455 C C . LEU B 1 62 ? 16.625 6.953 -10.953 1 90.25 62 LEU B C 1
ATOM 1457 O O . LEU B 1 62 ? 16.938 7.695 -11.891 1 90.25 62 LEU B O 1
ATOM 1461 N N . ASP B 1 63 ? 17.141 7.074 -9.812 1 88.94 63 ASP B N 1
ATOM 1462 C CA . ASP B 1 63 ? 18.25 7.969 -9.492 1 88.94 63 ASP B CA 1
ATOM 1463 C C . ASP B 1 63 ? 17.875 9.422 -9.758 1 88.94 63 ASP B C 1
ATOM 1465 O O . ASP B 1 63 ? 18.656 10.172 -10.352 1 88.94 63 ASP B O 1
ATOM 1469 N N . LYS B 1 64 ? 16.656 9.773 -9.344 1 91.62 64 LYS B N 1
ATOM 1470 C CA . LYS B 1 64 ? 16.188 11.133 -9.594 1 91.62 64 LYS B CA 1
ATOM 1471 C C . LYS B 1 64 ? 16.594 12.07 -8.461 1 91.62 64 LYS B C 1
ATOM 1473 O O . LYS B 1 64 ? 16.406 13.289 -8.555 1 91.62 64 LYS B O 1
ATOM 1478 N N . TYR B 1 65 ? 17.078 11.523 -7.406 1 90.56 65 TYR B N 1
ATOM 1479 C CA . TYR B 1 65 ? 17.484 12.344 -6.27 1 90.56 65 TYR B CA 1
ATOM 1480 C C . TYR B 1 65 ? 19 12.312 -6.078 1 90.56 65 TYR B C 1
ATOM 1482 O O . TYR B 1 65 ? 19.625 11.273 -6.258 1 90.56 65 TYR B O 1
ATOM 1490 N N . GLU B 1 66 ? 19.578 13.469 -5.73 1 87.38 66 GLU B N 1
ATOM 1491 C CA . GLU B 1 66 ? 21 13.586 -5.414 1 87.38 66 GLU B CA 1
ATOM 1492 C C . GLU B 1 66 ? 21.266 13.281 -3.941 1 87.38 66 GLU B C 1
ATOM 1494 O O . GLU B 1 66 ? 20.328 13.25 -3.133 1 87.38 66 GLU B O 1
ATOM 1499 N N . LEU B 1 67 ? 22.547 12.969 -3.754 1 86.69 67 LEU B N 1
ATOM 1500 C CA . LEU B 1 67 ? 22.938 12.852 -2.354 1 86.69 67 LEU B CA 1
ATOM 1501 C C . LEU B 1 67 ? 22.625 14.133 -1.592 1 86.69 67 LEU B C 1
ATOM 1503 O O . LEU B 1 67 ? 22.938 15.234 -2.068 1 86.69 67 LEU B O 1
ATOM 1507 N N . GLY B 1 68 ? 21.906 13.992 -0.472 1 90.06 68 GLY B N 1
ATOM 1508 C CA . GLY B 1 68 ? 21.641 15.156 0.356 1 90.06 68 GLY B CA 1
ATOM 1509 C C . GLY B 1 68 ? 20.312 15.828 0.02 1 90.06 68 GLY B C 1
ATOM 1510 O O . GLY B 1 68 ? 19.984 16.875 0.579 1 90.06 68 GLY B O 1
ATOM 1511 N N . THR B 1 69 ? 19.562 15.227 -0.924 1 95.06 69 THR B N 1
ATOM 1512 C CA . THR B 1 69 ? 18.234 15.781 -1.211 1 95.06 69 THR B CA 1
ATOM 1513 C C . THR B 1 69 ? 17.344 15.711 0.021 1 95.06 69 THR B C 1
ATOM 1515 O O . THR B 1 69 ? 17.219 14.648 0.642 1 95.06 69 THR B O 1
ATOM 1518 N N . ASP B 1 70 ? 16.766 16.906 0.326 1 96.94 70 ASP B N 1
ATOM 1519 C CA . ASP B 1 70 ? 15.875 16.953 1.485 1 96.94 70 ASP B CA 1
ATOM 1520 C C . ASP B 1 70 ? 14.438 16.625 1.092 1 96.94 70 ASP B C 1
ATOM 1522 O O . ASP B 1 70 ? 14.008 16.906 -0.03 1 96.94 70 ASP B O 1
ATOM 1526 N N . VAL B 1 71 ? 13.703 16.094 2.066 1 98.19 71 VAL B N 1
ATOM 1527 C CA . VAL B 1 71 ? 12.289 15.781 1.888 1 98.19 71 VAL B CA 1
ATOM 1528 C C . VAL B 1 71 ? 11.531 17.031 1.441 1 98.19 71 VAL B C 1
ATOM 1530 O O . VAL B 1 71 ? 10.625 16.953 0.607 1 98.19 71 VAL B O 1
ATOM 1533 N N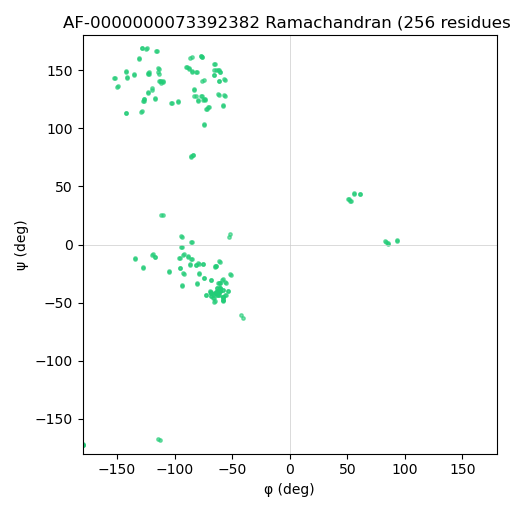 . LYS B 1 72 ? 11.938 18.172 1.883 1 97.81 72 LYS B N 1
ATOM 1534 C CA . LYS B 1 72 ? 11.289 19.438 1.567 1 97.81 72 LYS B CA 1
ATOM 1535 C C . LYS B 1 72 ? 11.234 19.672 0.06 1 97.81 72 LYS B C 1
ATOM 1537 O O . LYS B 1 72 ? 10.266 20.234 -0.451 1 97.81 72 LYS B O 1
ATOM 1542 N N . SER B 1 73 ? 12.148 19.172 -0.676 1 96.69 73 SER B N 1
ATOM 1543 C CA . SER B 1 73 ? 12.289 19.453 -2.102 1 96.69 73 SER B CA 1
ATOM 1544 C C . SER B 1 73 ? 11.414 18.516 -2.936 1 96.69 73 SER B C 1
ATOM 1546 O O . SER B 1 73 ? 11.195 18.766 -4.121 1 96.69 73 SER B O 1
ATOM 1548 N N . ILE B 1 74 ? 10.867 17.453 -2.336 1 95.94 74 ILE B N 1
ATOM 1549 C CA . ILE B 1 74 ? 10.219 16.438 -3.168 1 95.94 74 ILE B CA 1
ATOM 1550 C C . ILE B 1 74 ? 8.805 16.188 -2.66 1 95.94 74 ILE B C 1
ATOM 1552 O O . ILE B 1 74 ? 7.984 15.586 -3.363 1 95.94 74 ILE B O 1
ATOM 1556 N N . MET B 1 75 ? 8.586 16.562 -1.401 1 96.88 75 MET B N 1
ATOM 1557 C CA . MET B 1 75 ? 7.301 16.234 -0.796 1 96.88 75 MET B CA 1
ATOM 1558 C C . MET B 1 75 ? 6.156 16.906 -1.547 1 96.88 75 MET B C 1
ATOM 1560 O O . MET B 1 75 ? 6.352 17.953 -2.164 1 96.88 75 MET B O 1
ATOM 1564 N N . ILE B 1 76 ? 5.031 16.266 -1.514 1 94.25 76 ILE B N 1
ATOM 1565 C CA . ILE B 1 76 ? 3.814 16.938 -1.963 1 94.25 76 ILE B CA 1
ATOM 1566 C C . ILE B 1 76 ? 3.361 17.938 -0.91 1 94.25 76 ILE B C 1
ATOM 1568 O O . ILE B 1 76 ? 3.117 17.578 0.243 1 94.25 76 ILE B O 1
ATOM 1572 N N . LYS B 1 77 ? 3.199 19.156 -1.269 1 95 77 LYS B N 1
ATOM 1573 C CA . LYS B 1 77 ? 2.916 20.219 -0.305 1 95 77 LYS B CA 1
ATOM 1574 C C . LYS B 1 77 ? 1.413 20.453 -0.171 1 95 77 LYS B C 1
ATOM 1576 O O . LYS B 1 77 ? 0.927 20.797 0.909 1 95 77 LYS B O 1
ATOM 1581 N N . ASP B 1 78 ? 0.696 20.328 -1.249 1 92.69 78 ASP B N 1
ATOM 1582 C CA . ASP B 1 78 ? -0.754 20.469 -1.179 1 92.69 78 ASP B CA 1
ATOM 1583 C C . ASP B 1 78 ? -1.422 19.172 -0.762 1 92.69 78 ASP B C 1
ATOM 1585 O O . ASP B 1 78 ? -2.035 18.484 -1.587 1 92.69 78 ASP B O 1
ATOM 1589 N N . VAL B 1 79 ? -1.336 18.922 0.501 1 94.56 79 VAL B N 1
ATOM 1590 C CA . VAL B 1 79 ? -1.789 17.625 1.013 1 94.56 79 VAL B CA 1
ATOM 1591 C C . VAL B 1 79 ? -3.314 17.609 1.086 1 94.56 79 VAL B C 1
ATOM 1593 O O . VAL B 1 79 ? -3.928 18.531 1.629 1 94.56 79 VAL B O 1
ATOM 1596 N N . VAL B 1 80 ? -3.922 16.578 0.498 1 95.69 80 VAL B N 1
ATOM 1597 C CA . VAL B 1 80 ? -5.348 16.328 0.676 1 95.69 80 VAL B CA 1
ATOM 1598 C C . VAL B 1 80 ? -5.602 15.75 2.068 1 95.69 80 VAL B C 1
ATOM 1600 O O . VAL B 1 80 ? -4.953 14.789 2.475 1 95.69 80 VAL B O 1
ATOM 1603 N N . THR B 1 81 ? -6.477 16.391 2.818 1 97.44 81 THR B N 1
ATOM 1604 C CA . THR B 1 81 ? -6.742 15.961 4.188 1 97.44 81 THR B CA 1
ATOM 1605 C C . THR B 1 81 ? -8.242 15.789 4.418 1 97.44 81 THR B C 1
ATOM 1607 O O . THR B 1 81 ? -9.047 16.141 3.561 1 97.44 81 THR B O 1
ATOM 1610 N N . VAL B 1 82 ? -8.523 15.195 5.551 1 98 82 VAL B N 1
ATOM 1611 C CA . VAL B 1 82 ? -9.898 15.109 6.031 1 98 82 VAL B CA 1
ATOM 1612 C C . VAL B 1 82 ? -9.969 15.562 7.488 1 98 82 VAL B C 1
ATOM 1614 O O . VAL B 1 82 ? -8.945 15.602 8.18 1 98 82 VAL B O 1
ATOM 1617 N N . SER B 1 83 ? -11.188 15.93 7.922 1 98.38 83 SER B N 1
ATOM 1618 C CA . SER B 1 83 ? -11.453 16.234 9.32 1 98.38 83 SER B CA 1
ATOM 1619 C C . SER B 1 83 ? -11.82 14.977 10.102 1 98.38 83 SER B C 1
ATOM 1621 O O . SER B 1 83 ? -12.398 14.039 9.539 1 98.38 83 SER B O 1
ATOM 1623 N N . PRO B 1 84 ? -11.516 14.969 11.477 1 98.31 84 PRO B N 1
ATOM 1624 C CA . PRO B 1 84 ? -11.969 13.828 12.273 1 98.31 84 PRO B CA 1
ATOM 1625 C C . PRO B 1 84 ? -13.492 13.688 12.273 1 98.31 84 PRO B C 1
ATOM 1627 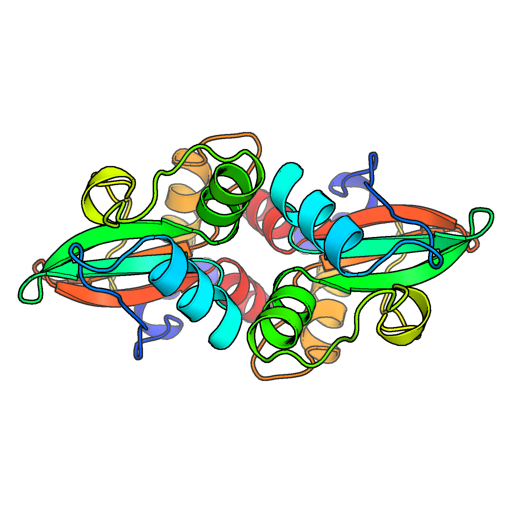O O . PRO B 1 84 ? -14.008 12.602 12.562 1 98.31 84 PRO B O 1
ATOM 1630 N N . GLU B 1 85 ? -14.18 14.742 11.82 1 98.44 85 GLU B N 1
ATOM 1631 C CA . GLU B 1 85 ? -15.641 14.742 11.867 1 98.44 85 GLU B CA 1
ATOM 1632 C C . GLU B 1 85 ? -16.234 14.297 10.539 1 98.44 85 GLU B C 1
ATOM 1634 O O . GLU B 1 85 ? -17.438 14.078 10.43 1 98.44 85 GLU B O 1
ATOM 1639 N N . ASN B 1 86 ? -15.438 14.211 9.5 1 98.19 86 ASN B N 1
ATOM 1640 C CA . ASN B 1 86 ? -15.938 13.688 8.234 1 98.19 86 ASN B CA 1
ATOM 1641 C C . ASN B 1 86 ? -16.422 12.25 8.383 1 98.19 86 ASN B C 1
ATOM 1643 O O . ASN B 1 86 ? -15.914 11.492 9.219 1 98.19 86 ASN B O 1
ATOM 1647 N N . THR B 1 87 ? -17.422 11.906 7.586 1 97 87 THR B N 1
ATOM 1648 C CA . THR B 1 87 ? -17.875 10.516 7.535 1 97 87 THR B CA 1
ATOM 1649 C C . THR B 1 87 ? -16.906 9.672 6.703 1 97 87 THR B C 1
ATOM 1651 O O . THR B 1 87 ? -16.109 10.203 5.938 1 97 87 THR B O 1
ATOM 1654 N N . ILE B 1 88 ? -17.016 8.383 6.895 1 95.12 88 ILE B N 1
ATOM 1655 C CA . ILE B 1 88 ? -16.234 7.449 6.086 1 95.12 88 ILE B CA 1
ATOM 1656 C C . ILE B 1 88 ? -16.609 7.613 4.613 1 95.12 88 ILE B C 1
ATOM 1658 O O . ILE B 1 88 ? -15.734 7.555 3.74 1 95.12 88 ILE B O 1
ATOM 1662 N N . GLN B 1 89 ? -17.859 7.852 4.383 1 93.19 89 GLN B N 1
ATOM 1663 C CA . GLN B 1 89 ? -18.297 8.109 3.016 1 93.19 89 GLN B CA 1
ATOM 1664 C C . GLN B 1 89 ? -17.547 9.305 2.418 1 93.19 89 GLN B C 1
ATOM 1666 O O . GLN B 1 89 ? -17.062 9.234 1.289 1 93.19 89 GLN B O 1
ATOM 1671 N N . GLU B 1 90 ? -17.484 10.375 3.148 1 94.94 90 GLU B N 1
ATOM 1672 C CA . GLU B 1 90 ? -16.797 11.578 2.686 1 94.94 90 GLU B CA 1
ATOM 1673 C C . GLU B 1 90 ? -15.312 11.305 2.459 1 94.94 90 GLU B C 1
ATOM 1675 O O . GLU B 1 90 ? -14.727 11.797 1.495 1 94.94 90 GLU B O 1
ATOM 1680 N N . ALA B 1 91 ? -14.742 10.523 3.359 1 94.81 91 ALA B N 1
ATOM 1681 C CA . ALA B 1 91 ? -13.336 10.156 3.205 1 94.81 91 ALA B CA 1
ATOM 1682 C C . ALA B 1 91 ? -13.109 9.383 1.911 1 94.81 91 ALA B C 1
ATOM 1684 O O . ALA B 1 91 ? -12.172 9.664 1.167 1 94.81 91 ALA B O 1
ATOM 1685 N N . ILE B 1 92 ? -13.977 8.445 1.602 1 91.56 92 ILE B N 1
ATOM 1686 C CA . ILE B 1 92 ? -13.867 7.637 0.391 1 91.56 92 ILE B CA 1
ATOM 1687 C C . ILE B 1 92 ? -14.016 8.531 -0.838 1 91.56 92 ILE B C 1
ATOM 1689 O O . ILE B 1 92 ? -13.266 8.391 -1.809 1 91.56 92 ILE B O 1
ATOM 1693 N N . GLU B 1 93 ? -14.93 9.445 -0.796 1 91.81 93 GLU B N 1
ATOM 1694 C CA . GLU B 1 93 ? -15.133 10.375 -1.902 1 91.81 93 GLU B CA 1
ATOM 1695 C C . GLU B 1 93 ? -13.883 11.219 -2.15 1 91.81 93 GLU B C 1
ATOM 1697 O O . GLU B 1 93 ? -13.5 11.445 -3.301 1 91.81 93 GLU B O 1
ATOM 1702 N N . ILE B 1 94 ? -13.273 11.602 -1.098 1 92.81 94 ILE B N 1
ATOM 1703 C CA . ILE B 1 94 ? -12.062 12.406 -1.201 1 92.81 94 ILE B CA 1
ATOM 1704 C C . ILE B 1 94 ? -10.93 11.555 -1.78 1 92.81 94 ILE B C 1
ATOM 1706 O O . ILE B 1 94 ? -10.18 12.023 -2.645 1 92.81 94 ILE B O 1
ATOM 1710 N N . MET B 1 95 ? -10.82 10.297 -1.327 1 91.25 95 MET B N 1
ATOM 1711 C CA . MET B 1 95 ? -9.805 9.391 -1.84 1 91.25 95 MET B CA 1
ATOM 1712 C C . MET B 1 95 ? -9.969 9.172 -3.34 1 91.25 95 MET B C 1
ATOM 1714 O O . MET B 1 95 ? -8.984 9.086 -4.074 1 91.25 95 MET B O 1
ATOM 1718 N N . GLN B 1 96 ? -11.172 9.109 -3.787 1 87.19 96 GLN B N 1
ATOM 1719 C CA . GLN B 1 96 ? -11.461 8.82 -5.188 1 87.19 96 GLN B CA 1
ATOM 1720 C C . GLN B 1 96 ? -11.312 10.062 -6.051 1 87.19 96 GLN B C 1
ATOM 1722 O O . GLN B 1 96 ? -10.891 9.977 -7.207 1 87.19 96 GLN B O 1
ATOM 1727 N N . SER B 1 97 ? -11.609 11.227 -5.551 1 87.88 97 SER B N 1
ATOM 1728 C CA . SER B 1 97 ? -11.617 12.461 -6.328 1 87.88 97 SER B CA 1
ATOM 1729 C C . SER B 1 97 ? -10.195 12.992 -6.523 1 87.88 97 SER B C 1
ATOM 1731 O O . SER B 1 97 ? -9.922 13.703 -7.496 1 87.88 97 SER B O 1
ATOM 1733 N N . HIS B 1 98 ? -9.312 12.648 -5.664 1 81.06 98 HIS B N 1
ATOM 1734 C CA . HIS B 1 98 ? -7.965 13.203 -5.719 1 81.06 98 HIS B CA 1
ATOM 1735 C C . HIS B 1 98 ? -6.945 12.141 -6.098 1 81.06 98 HIS B C 1
ATOM 1737 O O . HIS B 1 98 ? -5.754 12.281 -5.812 1 81.06 98 HIS B O 1
ATOM 1743 N N . ALA B 1 99 ? -7.406 11.172 -6.762 1 67.44 99 ALA B N 1
ATOM 1744 C CA . ALA B 1 99 ? -6.516 10.078 -7.145 1 67.44 99 ALA B CA 1
ATOM 1745 C C . ALA B 1 99 ? -5.59 10.5 -8.281 1 67.44 99 ALA B C 1
ATOM 1747 O O . ALA B 1 99 ? -6.043 11.055 -9.289 1 67.44 99 ALA B O 1
ATOM 1748 N N . PRO B 1 100 ? -4.227 10.812 -7.984 1 59.91 100 PRO B N 1
ATOM 1749 C CA . PRO B 1 100 ? -3.338 11.234 -9.07 1 59.91 100 PRO B CA 1
ATOM 1750 C C . PRO B 1 100 ? -3.523 10.406 -10.336 1 59.91 100 PRO B C 1
ATOM 1752 O O . PRO B 1 100 ? -3.428 10.938 -11.445 1 59.91 100 PRO B O 1
ATOM 1755 N N . ASP B 1 101 ? -3.342 9.18 -10.398 1 58.22 101 ASP B N 1
ATOM 1756 C CA . ASP B 1 101 ? -3.469 8.258 -11.523 1 58.22 101 ASP B CA 1
ATOM 1757 C C . ASP B 1 101 ? -4.598 7.258 -11.297 1 58.22 101 ASP B C 1
ATOM 1759 O O . ASP B 1 101 ? -5.555 7.551 -10.578 1 58.22 101 ASP B O 1
ATOM 1763 N N . SER B 1 102 ? -4.605 6.234 -12.148 1 54.25 102 SER B N 1
ATOM 1764 C CA . SER B 1 102 ? -5.617 5.184 -12.078 1 54.25 102 SER B CA 1
ATOM 1765 C C . SER B 1 102 ? -5.699 4.594 -10.672 1 54.25 102 SER B C 1
ATOM 1767 O O . SER B 1 102 ? -6.527 3.723 -10.406 1 54.25 102 SER B O 1
ATOM 1769 N N . ASN B 1 103 ? -4.852 5.34 -9.719 1 62.16 103 ASN B N 1
ATOM 1770 C CA . ASN B 1 103 ? -4.898 4.719 -8.398 1 62.16 103 ASN B CA 1
ATOM 1771 C C . ASN B 1 103 ? -5.574 5.629 -7.375 1 62.16 103 ASN B C 1
ATOM 1773 O O . ASN B 1 103 ? -5.785 6.812 -7.637 1 62.16 103 ASN B O 1
ATOM 1777 N N . ILE B 1 104 ? -6.262 5.137 -6.418 1 64.69 104 ILE B N 1
ATOM 1778 C CA . ILE B 1 104 ? -6.898 5.867 -5.328 1 64.69 104 ILE B CA 1
ATOM 1779 C C . ILE B 1 104 ? -5.844 6.32 -4.324 1 64.69 104 ILE B C 1
ATOM 1781 O O . ILE B 1 104 ? -4.773 5.719 -4.223 1 64.69 104 ILE B O 1
ATOM 1785 N N . LEU B 1 105 ? -6.117 7.598 -3.812 1 84.5 105 LEU B N 1
ATOM 1786 C CA . LEU B 1 105 ? -5.336 7.957 -2.635 1 84.5 105 LEU B CA 1
ATOM 1787 C C . LEU B 1 105 ? -5.559 6.957 -1.509 1 84.5 105 LEU B C 1
ATOM 1789 O O . LEU B 1 105 ? -6.684 6.785 -1.035 1 84.5 105 LEU B O 1
ATOM 1793 N N . ASN B 1 106 ? -4.496 6.297 -1.076 1 87.88 106 ASN B N 1
ATOM 1794 C CA . ASN B 1 106 ? -4.637 5.191 -0.134 1 87.88 106 ASN B CA 1
ATOM 1795 C C . ASN B 1 106 ? -4.641 5.684 1.311 1 87.88 106 ASN B C 1
ATOM 1797 O O . ASN B 1 106 ? -5.027 4.949 2.219 1 87.88 106 ASN B O 1
ATOM 1801 N N . GLN B 1 107 ? -4.184 6.895 1.477 1 92 107 GLN B N 1
ATOM 1802 C CA . GLN B 1 107 ? -4.113 7.438 2.828 1 92 107 GLN B CA 1
ATOM 1803 C C . GLN B 1 107 ? -4.504 8.914 2.85 1 92 107 GLN B C 1
ATOM 1805 O O . GLN B 1 107 ? -4.188 9.656 1.921 1 92 107 GLN B O 1
ATOM 1810 N N . LEU B 1 108 ? -5.176 9.305 3.908 1 96.25 108 LEU B N 1
ATOM 1811 C CA . LEU B 1 108 ? -5.551 10.695 4.141 1 96.25 108 LEU B CA 1
ATOM 1812 C C . LEU B 1 108 ? -5.129 11.141 5.535 1 96.25 108 LEU B C 1
ATOM 1814 O O . LEU B 1 108 ? -5.637 10.633 6.539 1 96.25 108 LEU B O 1
ATOM 1818 N N . PRO B 1 109 ? -4.191 12.094 5.637 1 98.12 109 PRO B N 1
ATOM 1819 C CA . PRO B 1 109 ? -4.004 12.719 6.949 1 98.12 109 PRO B CA 1
ATOM 1820 C C . PRO B 1 109 ? -5.285 13.344 7.492 1 98.12 109 PRO B C 1
ATOM 1822 O O . PRO B 1 109 ? -6.086 13.883 6.727 1 98.12 109 PRO B O 1
ATOM 1825 N N . VAL B 1 110 ? -5.434 13.195 8.789 1 98.62 110 VAL B N 1
ATOM 1826 C CA . VAL B 1 110 ? -6.566 13.805 9.469 1 98.62 110 VAL B CA 1
ATOM 1827 C C . VAL B 1 110 ? -6.105 15.055 10.211 1 98.62 110 VAL B C 1
ATOM 1829 O O . VAL B 1 110 ? -5.207 14.992 11.055 1 98.62 110 VAL B O 1
ATOM 1832 N N . VAL B 1 111 ? -6.715 16.172 9.875 1 98.19 111 VAL B N 1
ATOM 1833 C CA . VAL B 1 111 ? -6.285 17.453 10.414 1 98.19 111 VAL B CA 1
ATOM 1834 C C . VAL B 1 111 ? -7.453 18.141 11.125 1 98.19 111 VAL B C 1
ATOM 1836 O O . VAL B 1 111 ? -8.578 18.125 10.633 1 98.19 111 VAL B O 1
ATOM 1839 N N . GLU B 1 112 ? -7.152 18.562 12.312 1 97.06 112 GLU B N 1
ATOM 1840 C CA . GLU B 1 112 ? -8.094 19.359 13.102 1 97.06 112 GLU B CA 1
ATOM 1841 C C . GLU B 1 112 ? -7.449 20.656 13.578 1 97.06 112 GLU B C 1
ATOM 1843 O O . GLU B 1 112 ? -6.41 20.641 14.242 1 97.06 112 GLU B O 1
ATOM 1848 N N . ASN B 1 113 ? -8.062 21.766 13.281 1 93.94 113 ASN B N 1
ATOM 1849 C CA . ASN B 1 113 ? -7.562 23.078 13.68 1 93.94 113 ASN B CA 1
ATOM 1850 C C . ASN B 1 113 ? -6.102 23.25 13.281 1 93.94 113 ASN B C 1
ATOM 1852 O O . ASN B 1 113 ? -5.277 23.688 14.094 1 93.94 113 ASN B O 1
ATOM 1856 N N . GLY B 1 114 ? -5.781 22.734 12.086 1 90.94 114 GLY B N 1
ATOM 1857 C CA . GLY B 1 114 ? -4.457 22.938 11.516 1 90.94 114 GLY B CA 1
ATOM 1858 C C . GLY B 1 114 ? -3.43 21.953 12.039 1 90.94 114 GLY B C 1
ATOM 1859 O O . GLY B 1 114 ? -2.266 21.984 11.633 1 90.94 114 GLY B O 1
ATOM 1860 N N . LYS B 1 115 ? -3.902 21.062 12.852 1 95.62 115 LYS B N 1
ATOM 1861 C CA . LYS B 1 115 ? -2.973 20.109 13.438 1 95.62 115 LYS B CA 1
ATOM 1862 C C . LYS B 1 115 ? -3.252 18.688 12.93 1 95.62 115 LYS B C 1
ATOM 1864 O O . LYS B 1 115 ? -4.41 18.297 12.789 1 95.62 115 LYS B O 1
ATOM 1869 N N . LEU B 1 116 ? -2.168 18 12.695 1 97.88 116 LEU B N 1
ATOM 1870 C CA . LEU B 1 116 ? -2.277 16.594 12.344 1 97.88 116 LEU B CA 1
ATOM 1871 C C . LEU B 1 116 ? -2.719 15.758 13.539 1 97.88 116 LEU B C 1
ATOM 1873 O O . LEU B 1 116 ? -2.008 15.688 14.547 1 97.88 116 LEU B O 1
ATOM 1877 N N . VAL B 1 117 ? -3.895 15.086 13.453 1 97.81 117 VAL B N 1
ATOM 1878 C CA . VAL B 1 117 ? -4.402 14.383 14.625 1 97.81 117 VAL B CA 1
ATOM 1879 C C . VAL B 1 117 ? -4.527 12.891 14.312 1 97.81 117 VAL B C 1
ATOM 1881 O O . VAL B 1 117 ? -4.832 12.094 15.203 1 97.81 117 VAL B O 1
ATOM 1884 N N . GLY B 1 118 ? -4.367 12.469 13.125 1 97.94 118 GLY B N 1
ATOM 1885 C CA . GLY B 1 118 ? -4.453 11.062 12.75 1 97.94 118 GLY B CA 1
ATOM 1886 C C . GLY B 1 118 ? -4.215 10.828 11.266 1 97.94 118 GLY B C 1
ATOM 1887 O O . GLY B 1 118 ? -3.77 11.727 10.555 1 97.94 118 GLY B O 1
ATOM 1888 N N . ILE B 1 119 ? -4.418 9.664 10.828 1 97.75 119 ILE B N 1
ATOM 1889 C CA . ILE B 1 119 ? -4.348 9.258 9.43 1 97.75 119 ILE B CA 1
ATOM 1890 C C . ILE B 1 119 ? -5.312 8.102 9.172 1 97.75 119 ILE B C 1
ATOM 1892 O O . ILE B 1 119 ? -5.473 7.223 10.023 1 97.75 119 ILE B O 1
ATOM 1896 N N . ILE B 1 120 ? -6.043 8.156 8.086 1 95.75 120 ILE B N 1
ATOM 1897 C CA . ILE B 1 120 ? -6.949 7.066 7.719 1 95.75 120 ILE B CA 1
ATOM 1898 C C . ILE B 1 120 ? -6.543 6.492 6.363 1 95.75 120 ILE B C 1
ATOM 1900 O O . ILE B 1 120 ? -6.207 7.234 5.441 1 95.75 120 ILE B O 1
ATOM 1904 N N . SER B 1 121 ? -6.512 5.195 6.309 1 92 121 SER B N 1
ATOM 1905 C CA . SER B 1 121 ? -6.113 4.504 5.082 1 92 121 SER B CA 1
ATOM 1906 C C . SER B 1 121 ? -7.262 3.68 4.516 1 92 121 SER B C 1
ATOM 1908 O O . SER B 1 121 ? -8.289 3.5 5.172 1 92 121 SER B O 1
ATOM 1910 N N . ASP B 1 122 ? -7.07 3.256 3.256 1 88.44 122 ASP B N 1
ATOM 1911 C CA . ASP B 1 122 ? -8.047 2.348 2.658 1 88.44 122 ASP B CA 1
ATOM 1912 C C . ASP B 1 122 ? -8.148 1.052 3.459 1 88.44 122 ASP B C 1
ATOM 1914 O O . ASP B 1 122 ? -9.234 0.484 3.59 1 88.44 122 ASP B O 1
ATOM 1918 N N . GLY B 1 123 ? -7.039 0.642 4.027 1 87.38 123 GLY B N 1
ATOM 1919 C CA . GLY B 1 123 ? -7.082 -0.536 4.879 1 87.38 123 GLY B CA 1
ATOM 1920 C C . GLY B 1 123 ? -7.965 -0.357 6.098 1 87.38 123 GLY B C 1
ATOM 1921 O O . GLY B 1 123 ? -8.664 -1.288 6.508 1 87.38 123 GLY B O 1
ATOM 1922 N N . ASP B 1 124 ? -7.895 0.78 6.703 1 89.19 124 ASP B N 1
ATOM 1923 C CA . ASP B 1 124 ? -8.758 1.085 7.84 1 89.19 124 ASP B CA 1
ATOM 1924 C C . ASP B 1 124 ? -10.227 0.969 7.461 1 89.19 124 ASP B C 1
ATOM 1926 O O . ASP B 1 124 ? -11.047 0.484 8.25 1 89.19 124 ASP B O 1
ATOM 1930 N N . ILE B 1 125 ? -10.539 1.417 6.254 1 89.75 125 ILE B N 1
ATOM 1931 C CA . ILE B 1 125 ? -11.922 1.456 5.785 1 89.75 125 ILE B CA 1
ATOM 1932 C C . ILE B 1 125 ? -12.406 0.038 5.496 1 89.75 125 ILE B C 1
ATOM 1934 O O . ILE B 1 125 ? -13.523 -0.328 5.859 1 89.75 125 ILE B O 1
ATOM 1938 N N . ILE B 1 126 ? -11.555 -0.744 4.852 1 87.06 126 ILE B N 1
ATOM 1939 C CA . ILE B 1 126 ? -11.922 -2.109 4.488 1 87.06 126 ILE B CA 1
ATOM 1940 C C . ILE B 1 126 ? -12.203 -2.92 5.75 1 87.06 126 ILE B C 1
ATOM 1942 O O . ILE B 1 126 ? -13.102 -3.762 5.766 1 87.06 126 ILE B O 1
ATOM 1946 N N . LYS B 1 127 ? -11.539 -2.654 6.816 1 85.88 127 LYS B N 1
ATOM 1947 C CA . LYS B 1 127 ? -11.727 -3.367 8.078 1 85.88 127 LYS B CA 1
ATOM 1948 C C . LYS B 1 127 ? -13.125 -3.119 8.641 1 85.88 127 LYS B C 1
ATOM 1950 O O . LYS B 1 127 ? -13.609 -3.895 9.469 1 85.88 127 LYS B O 1
ATOM 1955 N N . LEU B 1 128 ? -13.742 -2.045 8.148 1 83.38 128 LEU B N 1
ATOM 1956 C CA . LEU B 1 128 ? -15.047 -1.675 8.68 1 83.38 128 LEU B CA 1
ATOM 1957 C C . LEU B 1 128 ? -16.172 -2.311 7.871 1 83.38 128 LEU B C 1
ATOM 1959 O O . LEU B 1 128 ? -17.312 -2.375 8.328 1 83.38 128 LEU B O 1
ATOM 1963 N N . ILE B 1 129 ? -15.906 -2.594 6.691 1 77 129 ILE B N 1
ATOM 1964 C CA . ILE B 1 129 ? -16.969 -3.021 5.785 1 77 129 ILE B CA 1
ATOM 1965 C C . ILE B 1 129 ? -17.625 -4.297 6.32 1 77 129 ILE B C 1
ATOM 1967 O O . ILE B 1 129 ? -18.828 -4.469 6.227 1 77 129 ILE B O 1
ATOM 1971 N N . LEU B 1 130 ? -16.781 -5.207 6.848 1 66.12 130 LEU B N 1
ATOM 1972 C CA . LEU B 1 130 ? -17.5 -6.387 7.344 1 66.12 130 LEU B CA 1
ATOM 1973 C C . LEU B 1 130 ? -17.859 -6.223 8.812 1 66.12 130 LEU B C 1
ATOM 1975 O O . LEU B 1 130 ? -17.172 -5.531 9.562 1 66.12 130 LEU B O 1
#

Nearest PDB structures (foldseek):
  2ef7-assembly1_A-2  TM=8.070E-01  e=2.417E-12  Sulfurisphaera tokodaii str. 7
  5awe-assembly1_A  TM=8.758E-01  e=7.889E-11  Thermus thermophilus HB8
  2rc3-assembly2_B  TM=8.630E-01  e=1.110E-10  Nitrosomonas europaea ATCC 19718
  4l27-assembly1_D  TM=8.072E-01  e=2.142E-08  Homo sapiens
  4l27-assembly1_B  TM=7.852E-01  e=1.665E-07  Homo sapiens

Sequence (260 aa):
MMLDKKVKEIMTTDVITTPSNVDVVNAFEELMEHKISAMPVVDDGELVGIITATDLGHNLILDKYELGTDVKSIMIKDVVTVSPENTIQEAIEIMQSHAPDSNILNQLPVVENGKLVGIISDGDIIKLILMMLDKKVKEIMTTDVITTPSNVDVVNAFEELMEHKISAMPVVDDGELVGIITATDLGHNLILDKYELGTDVKSIMIKDVVTVSPENTIQEAIEIMQSHAPDSNILNQLPVVENGKLVGIISDGDIIKLIL

Foldseek 3Di:
DLQQDFQLVQFAQPAAAAEQQDDLVVVLVVCVVVVHQKHFHDDPQAGQFMDGNVVSVVCVVVVVDDPNDTNNVPTHGPAAAAERGDGNNVVQVSQVVPPPPPDGNFKHFYDDPRGGRGMDGPVSSVVRPD/DLQQDFQLVQFAQPAAAAEQQDWLVVVLVVCVVVVHQKHFHDDPQAGQFMDGNVVSVVCVVVVVDDPNDTNNVPTHGPAAAAESGDGNNVVQVSQVVPPPPPDGNFKHFYDDPRGGRGMDGPVSSVVSPD

InterPro domains:
  IPR000644 CBS domain [PF00571] (7-56)
  IPR000644 CBS domain [PF00571] (71-129)
  IPR000644 CBS domain [PS51371] (11-71)
  IPR000644 CBS domain [PS51371] (75-130)
  IPR000644 CBS domain [SM00116] (14-61)
  IPR000644 CBS domain [SM00116] (78-130)
  IPR046342 CBS domain superfamily [G3DSA:3.10.580.10] (1-130)
  IPR046342 CBS domain superfamily [SSF54631] (2-129)
  IPR051462 CBS domain-containing protein [PTHR48108] (7-129)

Solvent-accessible surface area (backbone atoms only — not comparable to full-atom values): 14084 Å² total; per-residue (Å²): 108,70,50,68,38,40,35,62,79,63,39,44,61,88,65,69,64,40,54,43,83,40,39,45,67,59,52,50,48,50,28,22,67,68,54,40,61,63,36,45,20,36,53,97,72,27,68,56,23,34,45,36,41,44,62,50,41,26,37,54,75,67,61,71,62,60,91,81,37,36,32,62,82,69,40,45,56,85,64,71,64,42,42,48,76,36,28,39,47,55,49,51,51,50,24,60,74,62,26,88,56,106,44,63,46,53,63,32,46,20,38,54,97,71,25,70,59,26,36,40,38,50,64,54,51,58,66,48,73,107,108,70,49,67,37,41,35,61,79,64,39,44,61,87,67,69,65,42,54,41,81,41,40,45,67,60,53,49,49,49,29,22,68,69,56,40,60,64,35,45,21,37,53,97,71,27,69,56,23,35,46,37,42,43,63,51,40,28,38,53,77,67,59,72,63,60,92,79,36,36,33,63,82,69,41,45,56,87,66,71,65,41,43,48,76,36,29,39,46,55,50,51,51,51,24,60,73,61,27,87,58,104,45,63,47,53,61,32,46,20,38,54,96,72,25,69,58,26,36,39,37,52,67,56,51,58,66,49,73,107

Organism: Methanobrevibacter smithii (strain ATCC 35061 / DSM 861 / OCM 144 / PS) (NCBI:txid420247)

pLDDT: mean 92.06, std 8.52, range [54.22, 98.62]

Secondary structure (DSSP, 8-state):
-GGGSBGGGT-B-S---B-TTSBHHHHHHHHHHHT-SEEEEEETTEEEEEEEHHHHHHHHHTT-S-TT-BGGGTSBSS---B-TTSBHHHHHHHHHHT-SSSS---EEEEEETTEEEEEEEHHHHHHHH-/-GGGSBGGGT-B-S---B-TTSBHHHHHHHHHHHT-SEEEEEETTEEEEEEEHHHHHHHHHTT-S-TT-BGGGTSBSS---B-TTSBHHHHHHHHHHT-SSSS---EEEEEETTEEEEEEEHHHHHHHH-